Protein AF-A0A533VTX8-F1 (afdb_monomer_lite)

Radius of gyration: 30.4 Å; chains: 1; bounding box: 72×59×89 Å

Secondary structure (DSSP, 8-state):
------------------------------------HHHHHHHHHHHHHHH--SHHHHHHHHHHTTTTTS---HHHHHHHTSEE---SSSTTTTT-PPPTT----------TT-TT-EEE--SSB---SSHHHHHHHHHHGGGTTSTT--S-TTEEEHHHHHHHHHHHHH----HHHHHHHHHHHHHSSSTT-SSSSHHHHHHHHHHHHHHHHH---HHHHHHHHHHT---B-

Foldseek 3Di:
DDDDDDDDDDDDDDDDDDDDDDDDDDDPPPPPPPPDPQVVQLVVLVVLLVQQQAPQLSVQSCVLCVNSRRDHDVVSSVLSSAQADLAQEQVCSRPDAQPQPQERDDHDYDNPDQAPGWYAFANHHYANDCPLQVQLLVLLVVVVVPPLPCSRLRTRGPVSLVVLLVQLVPDDDDPVLVVQLVLLCVPAPCQQASYPGSSSSSLSSVSSCCCPVVVDGSVRSSSNSNSSYRHRD

Structure (mmCIF, N/CA/C/O backbone):
data_AF-A0A533VTX8-F1
#
_entry.id   AF-A0A533VTX8-F1
#
loop_
_atom_site.group_PDB
_atom_site.id
_atom_site.type_symbol
_atom_site.label_atom_id
_atom_site.label_alt_id
_atom_site.label_comp_id
_atom_site.label_asym_id
_atom_site.label_entity_id
_atom_site.label_seq_id
_atom_site.pdbx_PDB_ins_code
_atom_site.Cartn_x
_atom_site.Cartn_y
_atom_site.Cartn_z
_atom_site.occupancy
_atom_site.B_iso_or_equiv
_atom_site.auth_seq_id
_atom_site.auth_comp_id
_atom_site.auth_asym_id
_atom_site.auth_atom_id
_atom_site.pdbx_PDB_model_num
ATOM 1 N N . MET A 1 1 ? 32.727 44.441 -37.436 1.00 37.56 1 MET A N 1
ATOM 2 C CA . MET A 1 1 ? 34.189 44.241 -37.508 1.00 37.56 1 MET A CA 1
ATOM 3 C C . MET A 1 1 ? 34.406 42.917 -38.216 1.00 37.56 1 MET A C 1
ATOM 5 O O . MET A 1 1 ? 34.374 41.878 -37.581 1.00 37.56 1 MET A O 1
ATOM 9 N N . GLU A 1 2 ? 34.212 42.854 -39.527 1.00 28.69 2 GLU A N 1
ATOM 10 C CA . GLU A 1 2 ? 35.099 43.373 -40.584 1.00 28.69 2 GLU A CA 1
ATOM 11 C C . GLU A 1 2 ? 36.510 42.772 -40.546 1.00 28.69 2 GLU A C 1
ATOM 13 O O . GLU A 1 2 ? 37.265 42.928 -39.590 1.00 28.69 2 GLU A O 1
ATOM 18 N N . ILE A 1 3 ? 36.769 42.055 -41.639 1.00 42.22 3 ILE A N 1
ATOM 19 C CA . ILE A 1 3 ? 37.957 41.327 -42.088 1.00 42.22 3 ILE A CA 1
ATOM 20 C C . ILE A 1 3 ? 39.133 42.300 -42.298 1.00 42.22 3 ILE A C 1
ATOM 22 O O . ILE A 1 3 ? 38.905 43.461 -42.636 1.00 42.22 3 ILE A O 1
ATOM 26 N N . PRO A 1 4 ? 40.389 41.823 -42.232 1.00 41.00 4 PRO A N 1
ATOM 27 C CA . PRO A 1 4 ? 41.234 41.952 -43.432 1.00 41.00 4 PRO A CA 1
ATOM 28 C C . PRO A 1 4 ? 41.925 40.615 -43.803 1.00 41.00 4 PRO A C 1
ATOM 30 O O . PRO A 1 4 ? 42.337 39.873 -42.921 1.00 41.00 4 PRO A O 1
ATOM 33 N N . ILE A 1 5 ? 41.888 40.156 -45.068 1.00 40.72 5 ILE A N 1
ATOM 34 C CA . ILE A 1 5 ? 42.763 40.538 -46.212 1.00 40.72 5 ILE A CA 1
ATOM 35 C C . ILE A 1 5 ? 44.178 39.956 -46.039 1.00 40.72 5 ILE A C 1
ATOM 37 O O . ILE A 1 5 ? 44.745 40.092 -44.969 1.00 40.72 5 ILE A O 1
ATOM 41 N N . ARG A 1 6 ? 44.913 39.402 -47.010 1.00 32.78 6 ARG A N 1
ATOM 42 C CA . ARG A 1 6 ? 44.810 38.909 -48.405 1.00 32.78 6 ARG A CA 1
ATOM 43 C C . ARG A 1 6 ? 46.231 38.392 -48.706 1.00 32.78 6 ARG A C 1
ATOM 45 O O . ARG A 1 6 ? 47.156 39.059 -48.280 1.00 32.78 6 ARG A O 1
ATOM 52 N N . TYR A 1 7 ? 46.405 37.349 -49.519 1.00 38.38 7 TYR A N 1
ATOM 53 C CA . TYR A 1 7 ? 47.523 37.171 -50.482 1.00 38.38 7 TYR A CA 1
ATOM 54 C C . TYR A 1 7 ? 47.062 36.061 -51.455 1.00 38.38 7 TYR A C 1
ATOM 56 O O . TYR A 1 7 ? 46.792 34.956 -51.006 1.00 38.38 7 TYR A O 1
ATOM 64 N N . LEU A 1 8 ? 46.609 36.295 -52.693 1.00 35.72 8 LEU A N 1
ATOM 65 C CA . LEU A 1 8 ? 47.235 36.810 -53.926 1.00 35.72 8 LEU A CA 1
ATOM 66 C C . LEU A 1 8 ? 48.367 35.937 -54.529 1.00 35.72 8 LEU A C 1
ATOM 68 O O . LEU A 1 8 ? 49.535 36.145 -54.240 1.00 35.72 8 LEU A O 1
ATOM 72 N N . LEU A 1 9 ? 47.930 35.076 -55.467 1.00 37.56 9 LEU A N 1
ATOM 73 C CA . LEU A 1 9 ? 48.405 34.846 -56.851 1.00 37.56 9 LEU A CA 1
ATOM 74 C C . LEU A 1 9 ? 49.607 33.941 -57.204 1.00 37.56 9 LEU A C 1
ATOM 76 O O . LEU A 1 9 ? 50.646 33.937 -56.561 1.00 37.56 9 LEU A O 1
ATOM 80 N N . ALA A 1 10 ? 49.416 33.351 -58.402 1.00 35.12 10 ALA A N 1
ATOM 81 C CA . ALA A 1 10 ? 50.322 32.662 -59.334 1.00 35.12 10 ALA A CA 1
ATOM 82 C C . ALA A 1 10 ? 50.687 31.212 -58.965 1.00 35.12 10 ALA A C 1
ATOM 84 O O . ALA A 1 10 ? 51.109 30.940 -57.857 1.00 35.12 10 ALA A O 1
ATOM 85 N N . GLY A 1 11 ? 50.578 30.200 -59.826 1.00 29.73 11 GLY A N 1
ATOM 86 C CA . GLY A 1 11 ? 50.324 30.097 -61.263 1.00 29.73 11 GLY A CA 1
ATOM 87 C C . GLY A 1 11 ? 50.975 28.788 -61.750 1.00 29.73 11 GLY A C 1
ATOM 88 O O . GLY A 1 11 ? 51.908 28.309 -61.115 1.00 29.73 11 GLY A O 1
ATOM 89 N N . GLY A 1 12 ? 50.520 28.227 -62.875 1.00 30.28 12 GLY A N 1
ATOM 90 C CA . GLY A 1 12 ? 51.331 27.291 -63.671 1.00 30.28 12 GLY A CA 1
ATOM 91 C C . GLY A 1 12 ? 50.868 25.833 -63.717 1.00 30.28 12 GLY A C 1
ATOM 92 O O . GLY A 1 12 ? 50.995 25.078 -62.761 1.00 30.28 12 GLY A O 1
ATOM 93 N N . LEU A 1 13 ? 50.388 25.450 -64.901 1.00 37.25 13 LEU A N 1
ATOM 94 C CA . LEU A 1 13 ? 50.186 24.085 -65.387 1.00 37.25 13 LEU A CA 1
ATOM 95 C C . LEU A 1 13 ? 51.474 23.251 -65.327 1.00 37.25 13 LEU A C 1
ATOM 97 O O . LEU A 1 13 ? 52.527 23.766 -65.690 1.00 37.25 13 LEU A O 1
ATOM 101 N N . SER A 1 14 ? 51.362 21.954 -65.021 1.00 34.28 14 SER A N 1
ATOM 102 C CA . SER A 1 14 ? 52.129 20.858 -65.647 1.00 34.28 14 SER A CA 1
ATOM 103 C C . SER A 1 14 ? 51.572 19.508 -65.195 1.00 34.28 14 SER A C 1
ATOM 105 O O . SER A 1 14 ? 51.653 19.146 -64.025 1.00 34.28 14 SER A O 1
ATOM 107 N N . ALA A 1 15 ? 51.003 18.764 -66.137 1.00 39.25 15 ALA A N 1
ATOM 108 C CA . ALA A 1 15 ? 50.648 17.367 -65.969 1.00 39.25 15 ALA A CA 1
ATOM 109 C C . ALA A 1 15 ? 51.914 16.497 -65.947 1.00 39.25 15 ALA A C 1
ATOM 111 O O . ALA A 1 15 ? 52.733 16.601 -66.856 1.00 39.25 15 ALA A O 1
ATOM 112 N N . VAL A 1 16 ? 52.026 15.590 -64.976 1.00 40.62 16 VAL A N 1
ATOM 113 C CA . VAL A 1 16 ? 52.815 14.360 -65.116 1.00 40.62 16 VAL A CA 1
ATOM 114 C C . VAL A 1 16 ? 52.020 13.232 -64.472 1.00 40.62 16 VAL A C 1
ATOM 116 O O . VAL A 1 16 ? 51.830 13.184 -63.259 1.00 40.62 16 VAL A O 1
ATOM 119 N N . ALA A 1 17 ? 51.515 12.344 -65.322 1.00 36.53 17 ALA A N 1
ATOM 120 C CA . ALA A 1 17 ? 50.951 11.068 -64.932 1.00 36.53 17 ALA A CA 1
ATOM 121 C C . ALA A 1 17 ? 52.083 10.138 -64.476 1.00 36.53 17 ALA A C 1
ATOM 123 O O . ALA A 1 17 ? 53.039 9.928 -65.220 1.00 36.53 17 ALA A O 1
ATOM 124 N N . ILE A 1 18 ? 51.953 9.546 -63.290 1.00 42.81 18 ILE A N 1
ATOM 125 C CA . ILE A 1 18 ? 52.706 8.346 -62.921 1.00 42.81 18 ILE A CA 1
ATOM 126 C C . ILE A 1 18 ? 51.686 7.279 -62.548 1.00 42.81 18 ILE A C 1
ATOM 128 O O . ILE A 1 18 ? 51.055 7.308 -61.495 1.00 42.81 18 ILE A O 1
ATOM 132 N N . ILE A 1 19 ? 51.504 6.368 -63.497 1.00 43.34 19 ILE A N 1
ATOM 133 C CA . ILE A 1 19 ? 50.802 5.104 -63.341 1.00 43.34 19 ILE A CA 1
ATOM 134 C C . ILE A 1 19 ? 51.743 4.182 -62.566 1.00 43.34 19 ILE A C 1
ATOM 136 O O . ILE A 1 19 ? 52.795 3.817 -63.082 1.00 43.34 19 ILE A O 1
ATOM 140 N N . SER A 1 20 ? 51.342 3.774 -61.364 1.00 42.22 20 SER A N 1
ATOM 141 C CA . SER A 1 20 ? 51.941 2.628 -60.676 1.00 42.22 20 SER A CA 1
ATOM 142 C C . SER A 1 20 ? 50.840 1.635 -60.341 1.00 42.22 20 SER A C 1
ATOM 144 O O . SER A 1 20 ? 50.128 1.749 -59.347 1.00 42.22 20 SER A O 1
ATOM 146 N N . LEU A 1 21 ? 50.696 0.686 -61.259 1.00 39.75 21 LEU A N 1
ATOM 147 C CA . LEU A 1 21 ? 49.873 -0.506 -61.177 1.00 39.75 21 LEU A CA 1
ATOM 148 C C . LEU A 1 21 ? 50.586 -1.504 -60.247 1.00 39.75 21 LEU A C 1
ATOM 150 O O . LEU A 1 21 ? 51.665 -1.982 -60.589 1.00 39.75 21 LEU A O 1
ATOM 154 N N . VAL A 1 22 ? 50.006 -1.832 -59.091 1.00 43.25 22 VAL A N 1
ATOM 155 C CA . VAL A 1 22 ? 50.402 -3.021 -58.316 1.00 43.25 22 VAL A CA 1
ATOM 156 C C . VAL A 1 22 ? 49.154 -3.854 -58.066 1.00 43.25 22 VAL A C 1
ATOM 158 O O . VAL A 1 22 ? 48.169 -3.387 -57.499 1.00 43.25 22 VAL A O 1
ATOM 161 N N . PHE A 1 23 ? 49.206 -5.079 -58.574 1.00 37.06 23 PHE A N 1
ATOM 162 C CA . PHE A 1 23 ? 48.137 -6.066 -58.620 1.00 37.06 23 PHE A CA 1
ATOM 163 C C . PHE A 1 23 ? 48.440 -7.211 -57.638 1.00 37.06 23 PHE A C 1
ATOM 165 O O . PHE A 1 23 ? 49.585 -7.650 -57.558 1.00 37.06 23 PHE A O 1
ATOM 172 N N . PHE A 1 24 ? 47.367 -7.728 -57.020 1.00 38.91 24 PHE A N 1
ATOM 173 C CA . PHE A 1 24 ? 47.237 -8.954 -56.203 1.00 38.91 24 PHE A CA 1
ATOM 174 C C . PHE A 1 24 ? 47.892 -8.903 -54.805 1.00 38.91 24 PHE A C 1
ATOM 176 O O . PHE A 1 24 ? 48.998 -8.417 -54.639 1.00 38.91 24 PHE A O 1
ATOM 183 N N . ILE A 1 25 ? 47.264 -9.367 -53.718 1.00 44.62 25 ILE A N 1
ATOM 184 C CA . ILE A 1 25 ? 46.564 -10.647 -53.524 1.00 44.62 25 ILE A CA 1
ATOM 185 C C . ILE A 1 25 ? 45.400 -10.463 -52.531 1.00 44.62 25 ILE A C 1
ATOM 187 O O . ILE A 1 25 ? 45.542 -9.809 -51.500 1.00 44.62 25 ILE A O 1
ATOM 191 N N . GLY A 1 26 ? 44.252 -11.067 -52.845 1.00 46.81 26 GLY A N 1
ATOM 192 C CA . GLY A 1 26 ? 43.093 -11.121 -51.962 1.00 46.81 26 GLY A CA 1
ATOM 193 C C . GLY A 1 26 ? 43.316 -12.041 -50.763 1.00 46.81 26 GLY A C 1
ATOM 194 O O . GLY A 1 26 ? 43.611 -13.222 -50.926 1.00 46.81 26 GLY A O 1
ATOM 195 N N . TYR A 1 27 ? 43.084 -11.502 -49.570 1.00 39.62 27 TYR A N 1
ATOM 196 C CA . TYR A 1 27 ? 42.686 -12.276 -48.402 1.00 39.62 27 TYR A CA 1
ATOM 197 C C . TYR A 1 27 ? 41.224 -11.945 -48.110 1.00 39.62 27 TYR A C 1
ATOM 199 O O . TYR A 1 27 ? 40.902 -10.897 -47.555 1.00 39.62 27 TYR A O 1
ATOM 207 N N . HIS A 1 28 ? 40.327 -12.846 -48.515 1.00 43.22 28 HIS A N 1
ATOM 208 C CA . HIS A 1 28 ? 38.989 -12.914 -47.943 1.00 43.22 28 HIS A CA 1
ATOM 209 C C . HIS A 1 28 ? 39.122 -13.443 -46.515 1.00 43.22 28 HIS A C 1
ATOM 211 O O . HIS A 1 28 ? 38.995 -14.639 -46.265 1.00 43.22 28 HIS A O 1
ATOM 217 N N . THR A 1 29 ? 39.395 -12.549 -45.571 1.00 38.28 29 THR A N 1
ATOM 218 C CA . THR A 1 29 ? 39.078 -12.816 -44.172 1.00 38.28 29 THR A CA 1
ATOM 219 C C . THR A 1 29 ? 37.624 -12.418 -44.004 1.00 38.28 29 THR A C 1
ATOM 221 O O . THR A 1 29 ? 37.297 -11.232 -43.984 1.00 38.28 29 THR A O 1
ATOM 224 N N . SER A 1 30 ? 36.736 -13.409 -43.962 1.00 40.66 30 SER A N 1
ATOM 225 C CA . SER A 1 30 ? 35.359 -13.208 -43.530 1.00 40.66 30 SER A CA 1
ATOM 226 C C . SER A 1 30 ? 35.392 -12.629 -42.121 1.00 40.66 30 SER A C 1
ATOM 228 O O . SER A 1 30 ? 35.586 -13.353 -41.147 1.00 40.66 30 SER A O 1
ATOM 230 N N . ALA A 1 31 ? 35.241 -11.310 -42.018 1.00 38.12 31 ALA A N 1
ATOM 231 C CA . ALA A 1 31 ? 34.850 -10.675 -40.780 1.00 38.12 31 ALA A CA 1
ATOM 232 C C . ALA A 1 31 ? 33.454 -11.212 -40.461 1.00 38.12 31 ALA A C 1
ATOM 234 O O . ALA A 1 31 ? 32.466 -10.861 -41.107 1.00 38.12 31 ALA A O 1
ATOM 235 N N . VAL A 1 32 ? 33.401 -12.143 -39.511 1.00 38.62 32 VAL A N 1
ATOM 236 C CA . VAL A 1 32 ? 32.178 -12.465 -38.791 1.00 38.62 32 VAL A CA 1
ATOM 237 C C . VAL A 1 32 ? 31.684 -11.139 -38.229 1.00 38.62 32 VAL A C 1
ATOM 239 O O . VAL A 1 32 ? 32.335 -10.532 -37.384 1.00 38.62 32 VAL A O 1
ATOM 242 N N . SER A 1 33 ? 30.583 -10.651 -38.793 1.00 39.25 33 SER A N 1
ATOM 243 C CA . SER A 1 33 ? 29.832 -9.518 -38.276 1.00 39.25 33 SER A CA 1
ATOM 244 C C . SER A 1 33 ? 29.366 -9.883 -36.871 1.00 39.25 33 SER A C 1
ATOM 246 O O . SER A 1 33 ? 28.346 -10.551 -36.707 1.00 39.25 33 SER A O 1
ATOM 248 N N . GLU A 1 34 ? 30.130 -9.482 -35.858 1.00 40.94 34 GLU A N 1
ATOM 249 C CA . GLU A 1 34 ? 29.637 -9.399 -34.490 1.00 40.94 34 GLU A CA 1
ATOM 250 C C . GLU A 1 34 ? 28.454 -8.430 -34.497 1.00 40.94 34 GLU A C 1
ATOM 252 O O . GLU A 1 34 ? 28.596 -7.230 -34.735 1.00 40.94 34 GLU A O 1
ATOM 257 N N . ASN A 1 35 ? 27.254 -8.980 -34.315 1.00 44.66 35 ASN A N 1
ATOM 258 C CA . ASN A 1 35 ? 26.045 -8.193 -34.149 1.00 44.66 35 ASN A CA 1
ATOM 259 C C . ASN A 1 35 ? 26.244 -7.206 -32.996 1.00 44.66 35 ASN A C 1
ATOM 261 O O . ASN A 1 35 ? 26.522 -7.603 -31.866 1.00 44.66 35 ASN A O 1
ATOM 265 N N . SER A 1 36 ? 26.073 -5.922 -33.302 1.00 39.88 36 SER A N 1
ATOM 266 C CA . SER A 1 36 ? 26.085 -4.840 -32.325 1.00 39.88 36 SER A CA 1
ATOM 267 C C . SER A 1 36 ? 24.946 -5.058 -31.307 1.00 39.88 36 SER A C 1
ATOM 269 O O . SER A 1 36 ? 23.780 -5.059 -31.708 1.00 39.88 36 SER A O 1
ATOM 271 N N . PRO A 1 37 ? 25.229 -5.253 -30.003 1.00 52.28 37 PRO A N 1
ATOM 272 C CA . PRO A 1 37 ? 24.204 -5.544 -28.989 1.00 52.28 37 PRO A CA 1
ATOM 273 C C . PRO A 1 37 ? 23.216 -4.390 -28.741 1.00 52.28 37 PRO A C 1
ATOM 275 O O . PRO A 1 37 ? 22.160 -4.587 -28.140 1.00 52.28 37 PRO A O 1
ATOM 278 N N . THR A 1 38 ? 23.557 -3.182 -29.190 1.00 53.00 38 THR A N 1
ATOM 279 C CA . THR A 1 38 ? 22.897 -1.931 -28.802 1.00 53.00 38 THR A CA 1
ATOM 280 C C . THR A 1 38 ? 21.533 -1.740 -29.470 1.00 53.00 38 THR A C 1
ATOM 282 O O . THR A 1 38 ? 20.572 -1.397 -28.793 1.00 53.00 38 THR A O 1
ATOM 285 N N . GLN A 1 39 ? 21.388 -2.057 -30.765 1.00 58.69 39 GLN A N 1
ATOM 286 C CA . GLN A 1 39 ? 20.102 -1.880 -31.468 1.00 58.69 39 GLN A CA 1
ATOM 287 C C . GLN A 1 39 ? 18.990 -2.788 -30.924 1.00 58.69 39 GLN A C 1
ATOM 289 O O . GLN A 1 39 ? 17.836 -2.373 -30.818 1.00 58.69 39 GLN A O 1
ATOM 294 N N . THR A 1 40 ? 19.330 -4.024 -30.560 1.00 64.69 40 THR A N 1
ATOM 295 C CA . THR A 1 40 ? 18.355 -4.996 -30.054 1.00 64.69 40 THR A CA 1
ATOM 296 C C . THR A 1 40 ? 17.899 -4.642 -28.638 1.00 64.69 40 THR A C 1
ATOM 298 O O . THR A 1 40 ? 16.710 -4.749 -28.337 1.00 64.69 40 THR A O 1
ATOM 301 N N . SER A 1 41 ? 18.813 -4.173 -27.781 1.00 69.38 41 SER A N 1
ATOM 302 C CA . SER A 1 41 ? 18.493 -3.756 -26.409 1.00 69.38 41 SER A CA 1
ATOM 303 C C . SER A 1 41 ? 17.537 -2.560 -26.386 1.00 69.38 41 SER A C 1
ATOM 305 O O . SER A 1 41 ? 16.502 -2.621 -25.722 1.00 69.38 41 SER A O 1
ATOM 307 N N . ASP A 1 42 ? 17.824 -1.523 -27.177 1.00 80.62 42 ASP A N 1
ATOM 308 C CA . ASP A 1 42 ? 16.998 -0.311 -27.244 1.00 80.62 42 ASP A CA 1
ATOM 309 C C . ASP A 1 42 ? 15.584 -0.625 -27.764 1.00 80.62 42 ASP A C 1
ATOM 311 O O . ASP A 1 42 ? 14.588 -0.127 -27.235 1.00 80.62 42 ASP A O 1
ATOM 315 N N . SER A 1 43 ? 15.475 -1.524 -28.753 1.00 88.38 43 SER A N 1
ATOM 316 C CA . SER A 1 43 ? 14.178 -1.960 -29.289 1.00 88.38 43 SER A CA 1
ATOM 317 C C . SER A 1 43 ? 13.321 -2.700 -28.253 1.00 88.38 43 SER A C 1
ATOM 319 O O . SER A 1 43 ? 12.118 -2.454 -28.163 1.00 88.38 43 SER A O 1
ATOM 321 N N . LYS A 1 44 ? 13.943 -3.541 -27.414 1.00 94.75 44 LYS A N 1
ATOM 322 C CA . LYS A 1 44 ? 13.254 -4.312 -26.373 1.00 94.75 44 LYS A CA 1
ATOM 323 C C . LYS A 1 44 ? 12.790 -3.427 -25.216 1.00 94.75 44 LYS A C 1
ATOM 325 O O . LYS A 1 44 ? 11.689 -3.612 -24.705 1.00 94.75 44 LYS A O 1
ATOM 330 N N . LEU A 1 45 ? 13.601 -2.453 -24.803 1.00 95.88 45 LEU A N 1
ATOM 331 C CA . LEU A 1 45 ? 13.219 -1.500 -23.754 1.00 95.88 45 LEU A CA 1
ATOM 332 C C . LEU A 1 45 ? 12.070 -0.598 -24.206 1.00 95.88 45 LEU A C 1
ATOM 334 O O . LEU A 1 45 ? 11.157 -0.333 -23.425 1.00 95.88 45 LEU A O 1
ATOM 338 N N . LEU A 1 46 ? 12.075 -0.182 -25.474 1.00 96.25 46 LEU A N 1
ATOM 339 C CA . LEU A 1 46 ? 10.971 0.573 -26.058 1.00 96.25 46 LEU A CA 1
ATOM 340 C C . LEU A 1 46 ? 9.678 -0.256 -26.136 1.00 96.25 46 LEU A C 1
ATOM 342 O O . LEU A 1 46 ? 8.599 0.272 -25.867 1.00 96.25 46 LEU A O 1
ATOM 346 N N . GLU A 1 47 ? 9.765 -1.545 -26.471 1.00 96.69 47 GLU A N 1
ATOM 347 C CA . GLU A 1 47 ? 8.616 -2.459 -26.458 1.00 96.69 47 GLU A CA 1
ATOM 348 C C . GLU A 1 47 ? 8.006 -2.582 -25.054 1.00 96.69 47 GLU A C 1
ATOM 350 O O . GLU A 1 47 ? 6.801 -2.378 -24.890 1.00 96.69 47 GLU A O 1
ATOM 355 N N . ILE A 1 48 ? 8.840 -2.816 -24.033 1.00 96.50 48 ILE A N 1
ATOM 356 C CA . ILE A 1 48 ? 8.400 -2.873 -22.632 1.00 96.50 48 ILE A CA 1
ATOM 357 C C . ILE A 1 48 ? 7.741 -1.549 -22.233 1.00 96.50 48 ILE A C 1
ATOM 359 O O . ILE A 1 48 ? 6.595 -1.558 -21.784 1.00 96.50 48 ILE A O 1
ATOM 363 N N . TYR A 1 49 ? 8.402 -0.413 -22.477 1.00 94.50 49 TYR A N 1
ATOM 364 C CA . TYR A 1 49 ? 7.861 0.919 -22.186 1.00 94.50 49 TYR A CA 1
ATOM 365 C C . TYR A 1 49 ? 6.475 1.135 -22.809 1.00 94.50 49 TYR A C 1
ATOM 367 O O . TYR A 1 49 ? 5.565 1.661 -22.167 1.00 94.50 49 TYR A O 1
ATOM 375 N N . ASN A 1 50 ? 6.286 0.709 -24.059 1.00 93.06 50 ASN A N 1
ATOM 376 C CA . ASN A 1 50 ? 5.011 0.852 -24.754 1.00 93.06 50 ASN A CA 1
ATOM 377 C C . ASN A 1 50 ? 3.919 -0.076 -24.204 1.00 93.06 50 ASN A C 1
ATOM 379 O O . ASN A 1 50 ? 2.745 0.291 -24.279 1.00 93.06 50 ASN A O 1
ATOM 383 N N . SER A 1 51 ? 4.293 -1.228 -23.639 1.00 91.94 51 SER A N 1
ATOM 384 C CA . SER A 1 51 ? 3.361 -2.193 -23.042 1.00 91.94 51 SER A CA 1
ATOM 385 C C . SER A 1 51 ? 2.826 -1.780 -21.665 1.00 91.94 51 SER A C 1
ATOM 387 O O . SER A 1 51 ? 1.742 -2.220 -21.280 1.00 91.94 51 SER A O 1
ATOM 389 N N . ILE A 1 52 ? 3.548 -0.918 -20.937 1.00 87.06 52 ILE A N 1
ATOM 390 C CA . ILE A 1 52 ? 3.142 -0.477 -19.600 1.00 87.06 52 ILE A CA 1
ATOM 391 C C . ILE A 1 52 ? 1.836 0.334 -19.695 1.00 87.06 52 ILE A C 1
ATOM 393 O O . ILE A 1 52 ? 1.778 1.324 -20.433 1.00 87.06 52 ILE A O 1
ATOM 397 N N . PRO A 1 53 ? 0.773 -0.049 -18.962 1.00 79.88 53 PRO A N 1
ATOM 398 C CA . PRO A 1 53 ? -0.567 0.480 -19.200 1.00 79.88 53 PRO A CA 1
ATOM 399 C C . PRO A 1 53 ? -0.787 1.890 -18.647 1.00 79.88 53 PRO A C 1
ATOM 401 O O . PRO A 1 53 ? -1.659 2.603 -19.141 1.00 79.88 53 PRO A O 1
ATOM 404 N N . THR A 1 54 ? -0.032 2.302 -17.624 1.00 78.19 54 THR A N 1
ATOM 405 C CA . THR A 1 54 ? -0.221 3.597 -16.955 1.00 78.19 54 THR A CA 1
ATOM 406 C C . THR A 1 54 ? 0.906 4.567 -17.291 1.00 78.19 54 THR A C 1
ATOM 408 O O . THR A 1 54 ? 2.066 4.176 -17.414 1.00 78.19 54 THR A O 1
ATOM 411 N N . GLN A 1 55 ? 0.592 5.862 -17.402 1.00 79.12 55 GLN A N 1
ATOM 412 C CA . GLN A 1 55 ? 1.631 6.879 -17.599 1.00 79.12 55 GLN A CA 1
ATOM 413 C C . GLN A 1 55 ? 2.594 6.938 -16.404 1.00 79.12 55 GLN A C 1
ATOM 415 O O . GLN A 1 55 ? 3.787 7.164 -16.591 1.00 79.12 55 GLN A O 1
ATOM 420 N N . THR A 1 56 ? 2.094 6.691 -15.192 1.00 78.31 56 THR A N 1
ATOM 421 C CA . THR A 1 56 ? 2.913 6.596 -13.980 1.00 78.31 56 THR A CA 1
ATOM 422 C C . THR A 1 56 ? 3.941 5.476 -14.094 1.00 78.31 56 THR A C 1
ATOM 424 O O . THR A 1 56 ? 5.132 5.746 -13.976 1.00 78.31 56 THR A O 1
ATOM 427 N N . GLY A 1 57 ? 3.507 4.253 -14.417 1.00 84.06 57 GLY A N 1
ATOM 428 C CA . GLY A 1 57 ? 4.408 3.123 -14.638 1.00 84.06 57 GLY A CA 1
ATOM 429 C C . GLY A 1 57 ? 5.415 3.400 -15.752 1.00 84.06 57 GLY A C 1
ATOM 430 O O . GLY A 1 57 ? 6.600 3.136 -15.591 1.00 84.06 57 GLY A O 1
ATOM 431 N N . LYS A 1 58 ? 4.987 4.036 -16.854 1.00 87.38 58 LYS A N 1
ATOM 432 C CA . LYS A 1 58 ? 5.900 4.461 -17.930 1.00 87.38 58 LYS A CA 1
ATOM 433 C C . LYS A 1 58 ? 6.977 5.420 -17.432 1.00 87.38 58 LYS A C 1
ATOM 435 O O . LYS A 1 58 ? 8.135 5.288 -17.818 1.00 87.38 58 LYS A O 1
ATOM 440 N N . ASN A 1 59 ? 6.608 6.393 -16.602 1.00 86.19 59 ASN A N 1
ATOM 441 C CA . ASN A 1 59 ? 7.549 7.357 -16.037 1.00 86.19 59 ASN A CA 1
ATOM 442 C C . ASN A 1 59 ? 8.536 6.681 -15.072 1.00 86.19 59 ASN A C 1
ATOM 444 O O . ASN A 1 59 ? 9.726 6.996 -15.107 1.00 86.19 59 ASN A O 1
ATOM 448 N N . ILE A 1 60 ? 8.056 5.742 -14.252 1.00 87.44 60 ILE A N 1
ATOM 449 C CA . ILE A 1 60 ? 8.878 4.954 -13.326 1.00 87.44 60 ILE A CA 1
ATOM 450 C C . ILE A 1 60 ? 9.866 4.085 -14.109 1.00 87.44 60 ILE A C 1
ATOM 452 O O . ILE A 1 60 ? 11.076 4.228 -13.920 1.00 87.44 60 ILE A O 1
ATOM 456 N N . PHE A 1 61 ? 9.386 3.306 -15.079 1.00 92.19 61 PHE A N 1
ATOM 457 C CA . PHE A 1 61 ? 10.228 2.469 -15.931 1.00 92.19 61 PHE A CA 1
ATOM 458 C C . PHE A 1 61 ? 11.265 3.293 -16.696 1.00 92.19 61 PHE A C 1
ATOM 460 O O . PHE A 1 61 ? 12.431 2.910 -16.802 1.00 92.19 61 PHE A O 1
ATOM 467 N N . LEU A 1 62 ? 10.889 4.472 -17.205 1.00 92.50 62 LEU A N 1
ATOM 468 C CA . LEU A 1 62 ? 11.826 5.381 -17.868 1.00 92.50 62 LEU A CA 1
ATOM 469 C C . LEU A 1 62 ? 12.936 5.853 -16.913 1.00 92.50 62 LEU A C 1
ATOM 471 O O . LEU A 1 62 ? 14.086 6.007 -17.327 1.00 92.50 62 LEU A O 1
ATOM 475 N N . ALA A 1 63 ? 12.610 6.069 -15.637 1.00 91.81 63 ALA A N 1
ATOM 476 C CA . ALA A 1 63 ? 13.572 6.450 -14.610 1.00 91.81 63 ALA A CA 1
ATOM 477 C C . ALA A 1 63 ? 14.441 5.275 -14.126 1.00 91.81 63 ALA A C 1
ATOM 479 O O . ALA A 1 63 ? 15.592 5.496 -13.744 1.00 91.81 63 ALA A O 1
ATOM 480 N N . GLN A 1 64 ? 13.920 4.047 -14.101 1.00 93.31 64 GLN A N 1
ATOM 481 C CA . GLN A 1 64 ? 14.679 2.833 -13.769 1.00 93.31 64 GLN A CA 1
ATOM 482 C C . GLN A 1 64 ? 15.628 2.432 -14.908 1.00 93.31 64 GLN A C 1
ATOM 484 O O . GLN A 1 64 ? 16.786 2.109 -14.662 1.00 93.31 64 GLN A O 1
ATOM 489 N N . SER A 1 65 ? 15.167 2.533 -16.157 1.00 94.81 65 SER A N 1
ATOM 490 C CA . SER A 1 65 ? 15.931 2.200 -17.371 1.00 94.81 65 SER A CA 1
ATOM 491 C C . SER A 1 65 ? 16.940 3.269 -17.796 1.00 94.81 65 SER A C 1
ATOM 493 O O . SER A 1 65 ? 17.570 3.124 -18.841 1.00 94.81 65 SER A O 1
ATOM 495 N N . ASP A 1 66 ? 17.076 4.364 -17.039 1.00 93.88 66 ASP A N 1
ATOM 496 C CA . ASP A 1 66 ? 17.901 5.521 -17.406 1.00 93.88 66 ASP A CA 1
ATOM 497 C C . ASP A 1 66 ? 17.601 5.999 -18.837 1.00 93.88 66 ASP A C 1
ATOM 499 O O . ASP A 1 66 ? 18.444 5.962 -19.733 1.00 93.88 66 ASP A O 1
ATOM 503 N N . LYS A 1 67 ? 16.341 6.384 -19.074 1.00 94.69 67 LYS A N 1
ATOM 504 C CA . LYS A 1 67 ? 15.828 6.808 -20.386 1.00 94.69 67 LYS A CA 1
ATOM 505 C C . LYS A 1 67 ? 15.996 5.742 -21.475 1.00 94.69 67 LYS A C 1
ATOM 507 O O . LYS A 1 67 ? 16.404 6.063 -22.588 1.00 94.69 67 LYS A O 1
ATOM 512 N N . LEU A 1 68 ? 15.634 4.495 -21.161 1.00 95.50 68 LEU A N 1
ATOM 513 C CA . LEU A 1 68 ? 15.713 3.343 -22.070 1.00 95.50 68 LEU A CA 1
ATOM 514 C C . LEU A 1 68 ? 17.144 2.965 -22.491 1.00 95.50 68 LEU A C 1
ATOM 516 O O . LEU A 1 68 ? 17.318 2.339 -23.529 1.00 95.50 68 LEU A O 1
ATOM 520 N N . THR A 1 69 ? 18.165 3.325 -21.707 1.00 94.31 69 THR A N 1
ATOM 521 C CA . THR A 1 69 ? 19.570 2.989 -22.014 1.00 94.31 69 THR A CA 1
ATOM 522 C C . THR A 1 69 ? 20.094 1.787 -21.230 1.00 94.31 69 THR A C 1
ATOM 524 O O . THR A 1 69 ? 21.144 1.238 -21.564 1.00 94.31 69 THR A O 1
ATOM 527 N N . LYS A 1 70 ? 19.381 1.364 -20.180 1.00 94.31 70 LYS A N 1
ATOM 528 C CA . LYS A 1 70 ? 19.774 0.269 -19.290 1.00 94.31 70 LYS A CA 1
ATOM 529 C C . LYS A 1 70 ? 18.639 -0.737 -19.107 1.00 94.31 70 LYS A C 1
ATOM 531 O O . LYS A 1 70 ? 17.474 -0.337 -19.035 1.00 94.31 70 LYS A O 1
ATOM 536 N N . PRO A 1 71 ? 18.962 -2.040 -19.001 1.00 94.56 71 PRO A N 1
ATOM 537 C CA . PRO A 1 71 ? 17.981 -3.042 -18.622 1.00 94.56 71 PRO A CA 1
ATOM 538 C C . PRO A 1 71 ? 17.442 -2.769 -17.217 1.00 94.56 71 PRO A C 1
ATOM 540 O O . PRO A 1 71 ? 18.167 -2.300 -16.340 1.00 94.56 71 PRO A O 1
ATOM 543 N N . VAL A 1 72 ? 16.169 -3.099 -17.023 1.00 94.38 72 VAL A N 1
ATOM 544 C CA . VAL A 1 72 ? 15.464 -3.023 -15.741 1.00 94.38 72 VAL A CA 1
ATOM 545 C C . VAL A 1 72 ? 15.212 -4.443 -15.252 1.00 94.38 72 VAL A C 1
ATOM 547 O O . VAL A 1 72 ? 14.969 -5.341 -16.064 1.00 94.38 72 VAL A O 1
ATOM 550 N N . ASP A 1 73 ? 15.290 -4.645 -13.938 1.00 95.38 73 ASP A N 1
ATOM 551 C CA . ASP A 1 73 ? 14.933 -5.917 -13.314 1.00 95.38 73 ASP A CA 1
ATOM 552 C C . ASP A 1 73 ? 13.497 -6.318 -13.720 1.00 95.38 73 ASP A C 1
ATOM 554 O O . ASP A 1 73 ? 12.581 -5.507 -13.564 1.00 95.38 73 ASP A O 1
ATOM 558 N N . PRO A 1 74 ? 13.265 -7.535 -14.249 1.00 95.50 74 PRO A N 1
ATOM 559 C CA . PRO A 1 74 ? 11.934 -7.977 -14.660 1.00 95.50 74 PRO A CA 1
ATOM 560 C C . PRO A 1 74 ? 10.858 -7.878 -13.570 1.00 95.50 74 PRO A C 1
ATOM 562 O O . PRO A 1 74 ? 9.688 -7.700 -13.899 1.00 95.50 74 PRO A O 1
ATOM 565 N N . GLU A 1 75 ? 11.224 -7.989 -12.293 1.00 95.00 75 GLU A N 1
ATOM 566 C CA . GLU A 1 75 ? 10.284 -7.845 -11.184 1.00 95.00 75 GLU A CA 1
ATOM 567 C C . GLU A 1 75 ? 9.839 -6.389 -11.012 1.00 95.00 75 GLU A C 1
ATOM 569 O O . GLU A 1 75 ? 8.650 -6.132 -10.846 1.00 95.00 75 GLU A O 1
ATOM 574 N N . LEU A 1 76 ? 10.751 -5.424 -11.174 1.00 94.19 76 LEU A N 1
ATOM 575 C CA . LEU A 1 76 ? 10.381 -4.006 -11.227 1.00 94.19 76 LEU A CA 1
ATOM 576 C C . LEU A 1 76 ? 9.491 -3.710 -12.440 1.00 94.19 76 LEU A C 1
ATOM 578 O O . LEU A 1 76 ? 8.510 -2.985 -12.311 1.00 94.19 76 LEU A O 1
ATOM 582 N N . VAL A 1 77 ? 9.755 -4.339 -13.591 1.00 94.62 77 VAL A N 1
ATOM 583 C CA . VAL A 1 77 ? 8.878 -4.226 -14.770 1.00 94.62 77 VAL A CA 1
ATOM 584 C C . VAL A 1 77 ? 7.468 -4.757 -14.487 1.00 94.62 77 VAL A C 1
ATOM 586 O O . VAL A 1 77 ? 6.490 -4.141 -14.917 1.00 94.62 77 VAL A O 1
ATOM 589 N N . ASP A 1 78 ? 7.331 -5.875 -13.765 1.00 94.19 78 ASP A N 1
ATOM 590 C CA . ASP A 1 78 ? 6.019 -6.388 -13.343 1.00 94.19 78 ASP A CA 1
ATOM 591 C C . ASP A 1 78 ? 5.306 -5.395 -12.416 1.00 94.19 78 ASP A C 1
ATOM 593 O O . ASP A 1 78 ? 4.120 -5.134 -12.624 1.00 94.19 78 ASP A O 1
ATOM 597 N N . LEU A 1 79 ? 6.006 -4.790 -11.451 1.00 92.06 79 LEU A N 1
ATOM 598 C CA . LEU A 1 79 ? 5.430 -3.775 -10.559 1.00 92.06 79 LEU A CA 1
ATOM 599 C C . LEU A 1 79 ? 4.987 -2.517 -11.325 1.00 92.06 79 LEU A C 1
ATOM 601 O O . LEU A 1 79 ? 3.860 -2.050 -11.152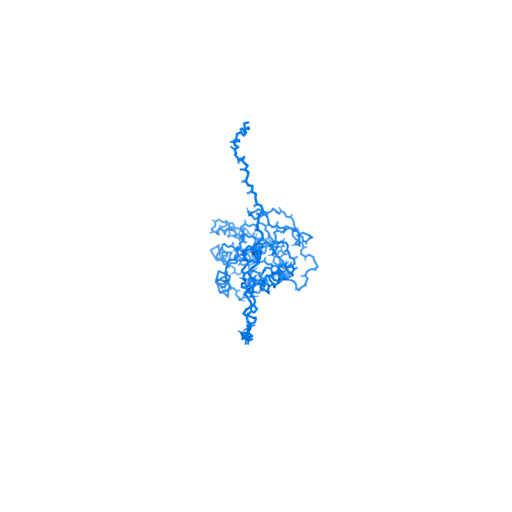 1.00 92.06 79 LEU A O 1
ATOM 605 N N . ASP A 1 80 ? 5.824 -2.020 -12.236 1.00 89.12 80 ASP A N 1
ATOM 606 C CA . ASP A 1 80 ? 5.539 -0.861 -13.091 1.00 89.12 80 ASP A CA 1
ATOM 607 C C . ASP A 1 80 ? 4.353 -1.103 -14.036 1.00 89.12 80 ASP A C 1
ATOM 609 O O . ASP A 1 80 ? 3.672 -0.165 -14.460 1.00 89.12 80 ASP A O 1
ATOM 613 N N . SER A 1 81 ? 4.079 -2.370 -14.352 1.00 88.62 81 SER A N 1
ATOM 614 C CA . SER A 1 81 ? 2.974 -2.787 -15.218 1.00 88.62 81 SER A CA 1
ATOM 615 C C . SER A 1 81 ? 1.617 -2.845 -14.506 1.00 88.62 81 SER A C 1
ATOM 617 O O . SER A 1 81 ? 0.593 -3.064 -15.160 1.00 88.62 81 SER A O 1
ATOM 619 N N . GLN A 1 82 ? 1.574 -2.652 -13.184 1.00 87.62 82 GLN A N 1
ATOM 620 C CA . GLN A 1 82 ? 0.323 -2.618 -12.425 1.00 87.62 82 GLN A CA 1
ATOM 621 C C . GLN A 1 82 ? -0.400 -1.266 -12.565 1.00 87.62 82 GLN A C 1
ATOM 623 O O . GLN A 1 82 ? 0.095 -0.301 -13.158 1.00 87.62 82 GLN A O 1
ATOM 628 N N . ILE A 1 83 ? -1.617 -1.177 -12.016 1.00 82.25 83 ILE A N 1
ATOM 629 C CA . ILE A 1 83 ? -2.359 0.088 -11.968 1.00 82.25 83 ILE A CA 1
ATOM 630 C C . ILE A 1 83 ? -1.766 0.952 -10.850 1.00 82.25 83 ILE A C 1
ATOM 632 O O . ILE A 1 83 ? -2.208 0.886 -9.705 1.00 82.25 83 ILE A O 1
ATOM 636 N N . ILE A 1 84 ? -0.754 1.756 -11.177 1.00 75.75 84 ILE A N 1
ATOM 637 C CA . ILE A 1 84 ? -0.159 2.712 -10.237 1.00 75.75 84 ILE A CA 1
ATOM 638 C C . ILE A 1 84 ? -0.970 4.001 -10.280 1.00 75.75 84 ILE A C 1
ATOM 640 O O . ILE A 1 84 ? -0.942 4.743 -11.267 1.00 75.75 84 ILE A O 1
ATOM 644 N N . SER A 1 85 ? -1.705 4.257 -9.200 1.00 71.81 85 SER A N 1
ATOM 645 C CA . SER A 1 85 ? -2.622 5.383 -9.125 1.00 71.81 85 SER A CA 1
ATOM 646 C C . SER A 1 85 ? -2.551 6.116 -7.799 1.00 71.81 85 SER A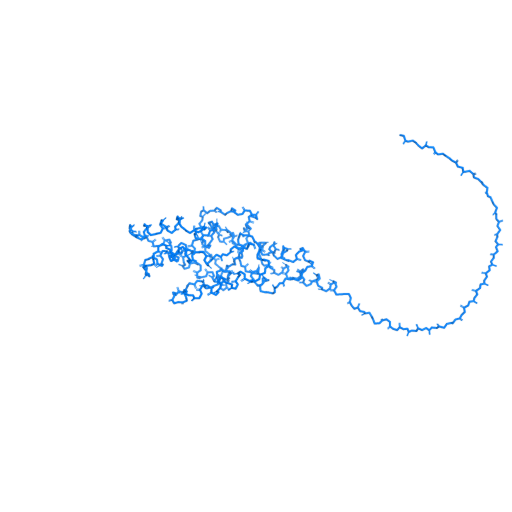 C 1
ATOM 648 O O . SER A 1 85 ? -2.566 5.526 -6.721 1.00 71.81 85 SER A O 1
ATOM 650 N N . CYS A 1 86 ? -2.584 7.435 -7.919 1.00 68.69 86 CYS A N 1
ATOM 651 C CA . CYS A 1 86 ? -2.744 8.376 -6.823 1.00 68.69 86 CYS A CA 1
ATOM 652 C C . CYS A 1 86 ? -4.166 8.940 -6.748 1.00 68.69 86 CYS A C 1
ATOM 654 O O . CYS A 1 86 ? -4.437 9.824 -5.935 1.00 68.69 86 CYS A O 1
ATOM 656 N N . SER A 1 87 ? -5.062 8.463 -7.619 1.00 60.94 87 SER A N 1
ATOM 657 C CA . SER A 1 87 ? -6.379 9.052 -7.777 1.00 60.94 87 SER A CA 1
ATOM 658 C C . SER A 1 87 ? -7.239 8.863 -6.539 1.00 60.94 87 SER A C 1
ATOM 660 O O . SER A 1 87 ? -7.332 7.744 -6.023 1.00 60.94 87 SER A O 1
ATOM 662 N N . PRO A 1 88 ? -7.975 9.905 -6.130 1.00 53.28 88 PRO A N 1
ATOM 663 C CA . PRO A 1 88 ? -9.074 9.727 -5.214 1.00 53.28 88 PRO A CA 1
ATOM 664 C C . PRO A 1 88 ? -10.311 9.156 -5.913 1.00 53.28 88 PRO A C 1
ATOM 666 O O . PRO A 1 88 ? -11.242 8.867 -5.198 1.00 53.28 88 PRO A O 1
ATOM 669 N N . ASN A 1 89 ? -10.379 9.005 -7.245 1.00 54.59 89 ASN A N 1
ATOM 670 C CA . ASN A 1 89 ? -11.533 8.474 -7.996 1.00 54.59 89 ASN A CA 1
ATOM 671 C C . ASN A 1 89 ? -11.073 7.405 -9.008 1.00 54.59 89 ASN A C 1
ATOM 673 O O . ASN A 1 89 ? -9.905 7.283 -9.345 1.00 54.59 89 ASN A O 1
ATOM 677 N N . VAL A 1 90 ? -11.994 6.599 -9.521 1.00 50.97 90 VAL A N 1
ATOM 678 C CA . VAL A 1 90 ? -11.641 5.375 -10.262 1.00 50.97 90 VAL A CA 1
ATOM 679 C C . VAL A 1 90 ? -11.678 5.509 -11.759 1.00 50.97 90 VAL A C 1
ATOM 681 O O . VAL A 1 90 ? -10.970 4.793 -12.457 1.00 50.97 90 VAL A O 1
ATOM 684 N N . ASP A 1 91 ? -12.431 6.492 -12.227 1.00 55.09 91 ASP A N 1
ATOM 685 C CA . ASP A 1 91 ? -12.422 6.956 -13.599 1.00 55.09 91 ASP A CA 1
ATOM 686 C C . ASP A 1 91 ? -11.066 7.632 -13.878 1.00 55.09 91 ASP A C 1
ATOM 688 O O . ASP A 1 91 ? -10.578 7.639 -15.005 1.00 55.09 91 ASP A O 1
ATOM 692 N N . GLY A 1 92 ? -10.406 8.120 -12.818 1.00 56.88 92 GLY A N 1
ATOM 693 C CA . GLY A 1 92 ? -9.045 8.634 -12.805 1.00 56.88 92 GLY A CA 1
ATOM 694 C C . GLY A 1 92 ? -7.944 7.594 -12.568 1.00 56.88 92 GLY A C 1
ATOM 695 O O . GLY A 1 92 ? -6.779 7.946 -12.752 1.00 56.88 92 GLY A O 1
ATOM 696 N N . LEU A 1 93 ? -8.240 6.334 -12.204 1.00 57.41 93 LEU A N 1
ATOM 697 C CA . LEU A 1 93 ? -7.205 5.333 -11.856 1.00 57.41 93 LEU A CA 1
ATOM 698 C C . LEU A 1 93 ? -6.140 5.170 -12.946 1.00 57.41 93 LEU A C 1
ATOM 700 O O . LEU A 1 93 ? -4.970 4.969 -12.638 1.00 57.41 93 LEU A O 1
ATOM 704 N N . LEU A 1 94 ? -6.559 5.258 -14.212 1.00 53.56 94 LEU A N 1
ATOM 705 C CA . LEU A 1 94 ? -5.718 5.018 -15.386 1.00 53.56 94 LEU A CA 1
ATOM 706 C C . LEU A 1 94 ? 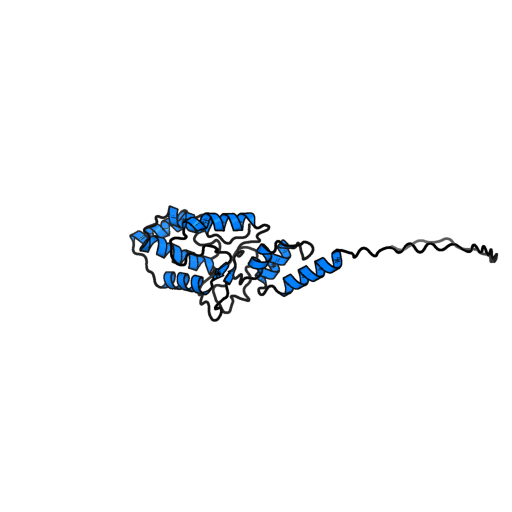-5.081 6.294 -15.963 1.00 53.56 94 LEU A C 1
ATOM 708 O O . LEU A 1 94 ? -4.246 6.204 -16.860 1.00 53.56 94 LEU A O 1
ATOM 712 N N . THR A 1 95 ? -5.478 7.476 -15.484 1.00 48.25 95 THR A N 1
ATOM 713 C CA . THR A 1 95 ? -5.121 8.773 -16.093 1.00 48.25 95 THR A CA 1
ATOM 714 C C . THR A 1 95 ? -4.511 9.773 -15.116 1.00 48.25 95 THR A C 1
ATOM 716 O O . THR A 1 95 ? -3.866 10.728 -15.546 1.00 48.25 95 THR A O 1
ATOM 719 N N . SER A 1 96 ? -4.669 9.566 -13.809 1.00 51.66 96 SER A N 1
ATOM 720 C CA . SER A 1 96 ? -4.093 10.447 -12.795 1.00 51.66 96 SER A CA 1
ATOM 721 C C . SER A 1 96 ? -2.711 9.959 -12.373 1.00 51.66 96 SER A C 1
ATOM 723 O O . SER A 1 96 ? -2.541 8.968 -11.663 1.00 51.66 96 SER A O 1
ATOM 725 N N . SER A 1 97 ? -1.711 10.686 -12.861 1.00 46.50 97 SER A N 1
ATOM 726 C CA . SER A 1 97 ? -0.324 10.555 -12.433 1.00 46.50 97 SER A CA 1
ATOM 727 C C . SER A 1 97 ? -0.150 11.230 -11.068 1.00 46.50 97 SER A C 1
ATOM 729 O O . SER A 1 97 ? -0.656 12.344 -10.896 1.00 46.50 97 SER A O 1
ATOM 731 N N . PRO A 1 98 ? 0.604 10.647 -10.117 1.00 51.59 98 PRO A N 1
ATOM 732 C CA . PRO A 1 98 ? 1.235 11.454 -9.086 1.00 51.59 98 PRO A CA 1
ATOM 733 C C . PRO A 1 98 ? 2.028 12.573 -9.760 1.00 51.59 98 PRO A C 1
ATOM 735 O O . PRO A 1 98 ? 2.732 12.342 -10.751 1.00 51.59 98 PRO A O 1
ATOM 738 N N . ASN A 1 99 ? 1.955 13.778 -9.201 1.00 46.72 99 ASN A N 1
ATOM 739 C CA . ASN A 1 99 ? 3.073 14.695 -9.349 1.00 46.72 99 ASN A CA 1
ATOM 740 C C . ASN A 1 99 ? 4.252 14.025 -8.641 1.00 46.72 99 ASN A C 1
ATOM 742 O O . ASN A 1 99 ? 4.160 13.738 -7.446 1.00 46.72 99 ASN A O 1
ATOM 746 N N . ILE A 1 100 ? 5.334 13.750 -9.370 1.00 44.38 100 ILE A N 1
ATOM 747 C CA . ILE A 1 100 ? 6.629 13.395 -8.781 1.00 44.38 100 ILE A CA 1
ATOM 748 C C . ILE A 1 100 ? 6.974 14.550 -7.818 1.00 44.38 100 ILE A C 1
ATOM 750 O O . ILE A 1 100 ? 7.340 15.632 -8.270 1.00 44.38 100 ILE A O 1
ATOM 754 N N . GLY A 1 101 ? 6.697 14.378 -6.519 1.00 48.62 101 GLY A N 1
ATOM 755 C CA . GLY A 1 101 ? 6.585 15.485 -5.554 1.00 48.62 101 GLY A CA 1
ATOM 756 C C . GLY A 1 101 ? 5.538 15.324 -4.434 1.00 48.62 101 GLY A C 1
ATOM 757 O O . GLY A 1 101 ? 5.453 16.199 -3.579 1.00 48.62 101 GLY A O 1
ATOM 758 N N . GLY A 1 102 ? 4.759 14.232 -4.400 1.00 48.66 102 GLY A N 1
ATOM 759 C CA . GLY A 1 102 ? 4.114 13.761 -3.161 1.00 48.66 102 GLY A CA 1
ATOM 760 C C . GLY A 1 102 ? 2.792 14.425 -2.752 1.00 48.66 102 GLY A C 1
ATOM 761 O O . GLY A 1 102 ? 2.446 14.403 -1.577 1.00 48.66 102 GLY A O 1
ATOM 762 N N . SER A 1 103 ? 2.022 15.009 -3.677 1.00 47.84 103 SER A N 1
ATOM 763 C CA . SER A 1 103 ? 0.683 15.525 -3.343 1.00 47.84 103 SER A CA 1
ATOM 764 C C . SER A 1 103 ? -0.423 14.731 -4.035 1.00 47.84 103 SER A C 1
ATOM 766 O O . SER A 1 103 ? -0.580 14.803 -5.254 1.00 47.84 103 SER A O 1
ATOM 768 N N . CYS A 1 104 ? -1.200 14.001 -3.229 1.00 53.88 104 CYS A N 1
ATOM 769 C CA . CYS A 1 104 ? -2.491 13.415 -3.594 1.00 53.88 104 CYS A CA 1
ATOM 770 C C . CYS A 1 104 ? -3.571 14.055 -2.709 1.00 53.88 104 CYS A C 1
ATOM 772 O O . CYS A 1 104 ? -3.442 14.041 -1.484 1.00 53.88 104 CYS A O 1
ATOM 774 N N . THR A 1 105 ? -4.630 14.615 -3.293 1.00 44.72 105 THR A N 1
ATOM 775 C CA . THR A 1 105 ? -5.772 15.192 -2.560 1.00 44.72 105 THR A CA 1
ATOM 776 C C . THR A 1 105 ? -7.028 14.329 -2.761 1.00 44.72 105 THR A C 1
ATOM 778 O O . THR A 1 105 ? -7.315 13.931 -3.885 1.00 44.72 105 THR A O 1
ATOM 781 N N . GLY A 1 106 ? -7.772 14.017 -1.685 1.00 44.25 106 GLY A N 1
ATOM 782 C CA . GLY A 1 106 ? -9.029 13.221 -1.689 1.00 44.25 106 GLY A CA 1
ATOM 783 C C . GLY A 1 106 ? -10.239 13.994 -1.132 1.00 44.25 106 GLY A C 1
ATOM 784 O O . GLY A 1 106 ? -10.006 15.093 -0.616 1.00 44.25 106 GLY A O 1
ATOM 785 N N . PRO A 1 107 ? -11.513 13.509 -1.191 1.00 46.69 107 PRO A N 1
ATOM 786 C CA . PRO A 1 107 ? -12.083 12.167 -1.522 1.00 46.69 107 PRO A CA 1
ATOM 787 C C . PRO A 1 107 ? -12.704 12.098 -2.960 1.00 46.69 107 PRO A C 1
ATOM 789 O O . PRO A 1 107 ? -12.573 13.074 -3.688 1.00 46.69 107 PRO A O 1
ATOM 792 N N . SER A 1 108 ? -13.365 11.059 -3.527 1.00 48.94 108 SER A N 1
ATOM 793 C CA . SER A 1 108 ? -14.001 9.793 -3.071 1.00 48.94 108 SER A CA 1
ATOM 794 C C . SER A 1 108 ? -13.677 8.612 -4.016 1.00 48.94 108 SER A C 1
ATOM 796 O O . SER A 1 108 ? -13.947 8.705 -5.219 1.00 48.94 108 SER A O 1
ATOM 798 N N . VAL A 1 109 ? -13.147 7.502 -3.473 1.00 53.09 109 VAL A N 1
ATOM 799 C CA . VAL A 1 109 ? -12.639 6.327 -4.222 1.00 53.09 109 VAL A CA 1
ATOM 800 C C . VAL A 1 109 ? -13.755 5.291 -4.417 1.00 53.09 109 VAL A C 1
ATOM 802 O O . VAL A 1 109 ? -14.374 4.859 -3.455 1.00 53.09 109 VAL A O 1
ATOM 805 N N . SER A 1 110 ? -14.004 4.854 -5.651 1.00 58.59 110 SER A N 1
ATOM 806 C CA . SER A 1 110 ? -15.056 3.885 -6.026 1.00 58.59 110 SER A CA 1
ATOM 807 C C . SER A 1 110 ? -14.579 2.872 -7.084 1.00 58.59 110 SER A C 1
ATOM 809 O O . SER A 1 110 ? -14.848 3.091 -8.233 1.00 58.59 110 SER A O 1
ATOM 811 N N . LEU A 1 111 ? -13.835 1.790 -6.817 1.00 66.69 111 LEU A N 1
ATOM 812 C CA . LEU A 1 111 ? -13.032 1.035 -7.840 1.00 66.69 111 LEU A CA 1
ATOM 813 C C . LEU A 1 111 ? -13.822 0.284 -8.962 1.00 66.69 111 LEU A C 1
ATOM 815 O O . LEU A 1 111 ? -13.747 -0.933 -9.078 1.00 66.69 111 LEU A O 1
ATOM 819 N N . SER A 1 112 ? -14.599 0.934 -9.834 1.00 60.28 112 SER A N 1
ATOM 820 C CA . SER A 1 112 ? -15.460 0.251 -10.823 1.00 60.28 112 SER A CA 1
ATOM 821 C C . SER A 1 112 ? -14.723 -0.418 -12.004 1.00 60.28 112 SER A C 1
ATOM 823 O O . SER A 1 112 ? -13.807 0.135 -12.600 1.00 60.28 112 SER A O 1
ATOM 825 N N . SER A 1 113 ? -15.206 -1.607 -12.402 1.00 57.72 113 SER A N 1
ATOM 826 C CA . SER A 1 113 ? -14.860 -2.370 -13.628 1.00 57.72 113 SER A CA 1
ATOM 827 C C . SER A 1 113 ? -13.428 -2.920 -13.810 1.00 57.72 113 SER A C 1
ATOM 829 O O . SER A 1 113 ? -13.033 -3.256 -14.921 1.00 57.72 113 SER A O 1
ATOM 831 N N . THR A 1 114 ? -12.660 -3.117 -12.738 1.00 68.25 114 THR A N 1
ATOM 832 C CA . THR A 1 114 ? -11.263 -3.608 -12.803 1.00 68.25 114 THR A CA 1
ATOM 833 C C . THR A 1 114 ? -11.049 -4.965 -12.109 1.00 68.25 114 THR A C 1
ATOM 835 O O . THR A 1 114 ? -10.031 -5.201 -11.466 1.00 68.25 114 THR A O 1
ATOM 838 N N . SER A 1 115 ? -12.016 -5.885 -12.225 1.00 73.81 115 SER A N 1
ATOM 839 C CA . SER A 1 115 ? -11.868 -7.257 -11.703 1.00 73.81 115 SER A CA 1
ATOM 840 C C . SER A 1 115 ? -10.666 -7.971 -12.341 1.00 73.81 115 SER A C 1
ATOM 842 O O . SER A 1 115 ? -10.404 -7.804 -13.534 1.00 73.81 115 SER A O 1
ATOM 844 N N . GLY A 1 116 ? -9.914 -8.732 -11.541 1.00 81.81 116 GLY A N 1
ATOM 845 C CA . GLY A 1 116 ? -8.688 -9.407 -11.985 1.00 81.81 116 GLY A CA 1
ATOM 846 C C . GLY A 1 116 ? -7.506 -8.467 -12.254 1.00 81.81 116 GLY A C 1
ATOM 847 O O . GLY A 1 116 ? -6.535 -8.876 -12.888 1.00 81.81 116 GLY A O 1
ATOM 848 N N . LYS A 1 117 ? -7.586 -7.205 -11.817 1.00 85.62 117 LYS A N 1
ATOM 849 C CA . LYS A 1 117 ? -6.482 -6.240 -11.866 1.00 85.62 117 LYS A CA 1
ATOM 850 C C . LYS A 1 117 ? -5.912 -5.997 -10.473 1.00 85.62 117 LYS A C 1
ATOM 852 O O . LYS A 1 117 ? -6.582 -6.224 -9.464 1.00 85.62 117 LYS A O 1
ATOM 857 N N . TYR A 1 118 ? -4.690 -5.482 -10.451 1.00 89.06 118 TYR A N 1
ATOM 858 C CA . TYR A 1 118 ? -3.967 -5.146 -9.235 1.00 89.06 118 TYR A CA 1
ATOM 859 C C . TYR A 1 118 ? -3.637 -3.656 -9.224 1.00 89.06 118 TYR A C 1
ATOM 861 O O . TYR A 1 118 ? -3.292 -3.072 -10.256 1.00 89.06 118 TYR A O 1
ATOM 869 N N . LEU A 1 119 ? -3.760 -3.062 -8.044 1.00 85.69 119 LEU A N 1
ATOM 870 C CA . LEU A 1 119 ? -3.235 -1.749 -7.725 1.00 85.69 119 LEU A CA 1
ATOM 871 C C . LEU A 1 119 ? -1.756 -1.896 -7.374 1.00 85.69 119 LEU A C 1
ATOM 873 O O . LEU A 1 119 ? -1.371 -2.771 -6.594 1.00 85.69 119 LEU A O 1
ATOM 877 N N . GLY A 1 120 ? -0.953 -1.062 -8.023 1.00 83.19 120 GLY A N 1
ATOM 878 C CA . GLY A 1 120 ? 0.492 -1.030 -7.899 1.00 83.19 120 GLY A CA 1
ATOM 879 C C . GLY A 1 120 ? 0.966 -0.054 -6.830 1.00 83.19 120 GLY A C 1
ATOM 880 O O . GLY A 1 120 ? 0.347 0.993 -6.623 1.00 83.19 120 GLY A O 1
ATOM 881 N N . GLY A 1 121 ? 2.089 -0.391 -6.199 1.00 72.12 121 GLY A N 1
ATOM 882 C CA . GLY A 1 121 ? 2.886 0.527 -5.382 1.00 72.12 121 GLY A CA 1
ATOM 883 C C . GLY A 1 121 ? 3.873 1.355 -6.212 1.00 72.12 121 GLY A C 1
ATOM 884 O O . GLY A 1 121 ? 4.011 1.109 -7.406 1.00 72.12 121 GLY A O 1
ATOM 885 N N . GLN A 1 122 ? 4.582 2.288 -5.564 1.00 74.69 122 GLN A N 1
ATOM 886 C CA . GLN A 1 122 ? 5.484 3.344 -6.085 1.00 74.69 122 GLN A CA 1
ATOM 887 C C . GLN A 1 122 ? 4.852 4.742 -6.249 1.00 74.69 122 GLN A C 1
ATOM 889 O O . GLN A 1 122 ? 5.250 5.546 -7.090 1.00 74.69 122 GLN A O 1
ATOM 894 N N . CYS A 1 123 ? 3.867 5.074 -5.410 1.00 68.19 123 CYS A N 1
ATOM 895 C CA . CYS A 1 123 ? 3.186 6.378 -5.436 1.00 68.19 123 CYS A CA 1
ATOM 896 C C . CYS A 1 123 ? 4.078 7.561 -4.990 1.00 68.19 123 CYS A C 1
ATOM 898 O O . CYS A 1 123 ? 3.841 8.698 -5.399 1.00 68.19 123 CYS A O 1
ATOM 900 N N . CYS A 1 124 ? 5.098 7.297 -4.167 1.00 71.44 124 CYS A N 1
ATOM 901 C CA . CYS A 1 124 ? 6.031 8.277 -3.601 1.00 71.44 124 CYS A CA 1
ATOM 902 C C . CYS A 1 124 ? 7.476 7.879 -3.992 1.00 71.44 124 CYS A C 1
ATOM 904 O O . CYS A 1 124 ? 8.220 7.380 -3.158 1.00 71.44 124 CYS A O 1
ATOM 906 N N . GLY A 1 125 ? 7.845 8.059 -5.271 1.00 77.88 125 GLY A N 1
ATOM 907 C CA . GLY A 1 125 ? 9.210 7.884 -5.802 1.00 77.88 125 GLY A CA 1
ATOM 908 C C . GLY A 1 125 ? 9.405 6.657 -6.715 1.00 77.88 125 GLY A C 1
ATOM 909 O O . GLY A 1 125 ? 8.466 6.261 -7.399 1.00 77.88 125 GLY A O 1
ATOM 910 N N . VAL A 1 126 ? 10.630 6.127 -6.833 1.00 85.56 126 VAL A N 1
ATOM 911 C CA . VAL A 1 126 ? 11.000 5.069 -7.800 1.00 85.56 126 VAL A CA 1
ATOM 912 C C . VAL A 1 126 ? 11.864 4.010 -7.124 1.00 85.56 126 VAL A C 1
ATOM 914 O O . VAL A 1 126 ? 13.010 4.303 -6.794 1.00 85.56 126 VAL A O 1
ATOM 917 N N . LEU A 1 127 ? 11.379 2.767 -7.032 1.00 88.12 127 LEU A N 1
ATOM 918 C CA . LEU A 1 127 ? 12.218 1.649 -6.595 1.00 88.12 127 LEU A CA 1
ATOM 919 C C . LEU A 1 127 ? 13.340 1.439 -7.614 1.00 88.12 127 LEU A C 1
ATOM 921 O O . LEU A 1 127 ? 13.092 1.177 -8.792 1.00 88.12 127 LEU A O 1
ATOM 925 N N . LYS A 1 128 ? 14.593 1.583 -7.174 1.00 85.19 128 LYS A N 1
ATOM 926 C CA . LYS A 1 128 ? 15.776 1.372 -8.028 1.00 85.19 128 LYS A CA 1
ATOM 927 C C . LYS A 1 128 ? 16.263 -0.073 -8.047 1.00 85.19 128 LYS A C 1
ATOM 929 O O . LYS A 1 128 ? 17.016 -0.443 -8.943 1.00 85.19 128 LYS A O 1
ATOM 934 N N . ASN A 1 129 ? 15.868 -0.868 -7.058 1.00 88.19 129 ASN A N 1
ATOM 935 C CA . ASN A 1 129 ? 16.157 -2.293 -6.940 1.00 88.19 129 ASN A CA 1
ATOM 936 C C . ASN A 1 129 ? 15.045 -2.982 -6.124 1.00 88.19 129 ASN A C 1
ATOM 938 O O . ASN A 1 129 ? 14.173 -2.312 -5.576 1.00 88.19 129 ASN A O 1
ATOM 942 N N . THR A 1 130 ? 15.079 -4.311 -6.044 1.00 91.31 130 THR A N 1
ATOM 943 C CA . THR A 1 130 ? 14.026 -5.135 -5.424 1.00 91.31 130 THR A CA 1
ATOM 944 C C . THR A 1 130 ? 14.244 -5.431 -3.935 1.00 91.31 130 THR A C 1
ATOM 946 O O . THR A 1 130 ? 13.393 -6.062 -3.315 1.00 91.31 130 THR A O 1
ATOM 949 N N . THR A 1 131 ? 15.335 -4.947 -3.326 1.00 90.94 131 THR A N 1
ATOM 950 C CA . THR A 1 131 ? 15.699 -5.267 -1.931 1.00 90.94 131 THR A CA 1
ATOM 951 C C . THR A 1 131 ? 14.630 -4.804 -0.945 1.00 90.94 131 THR A C 1
ATOM 953 O O . THR A 1 131 ? 14.112 -5.614 -0.182 1.00 90.94 131 THR A O 1
ATOM 956 N N . GLU A 1 132 ? 14.256 -3.521 -0.984 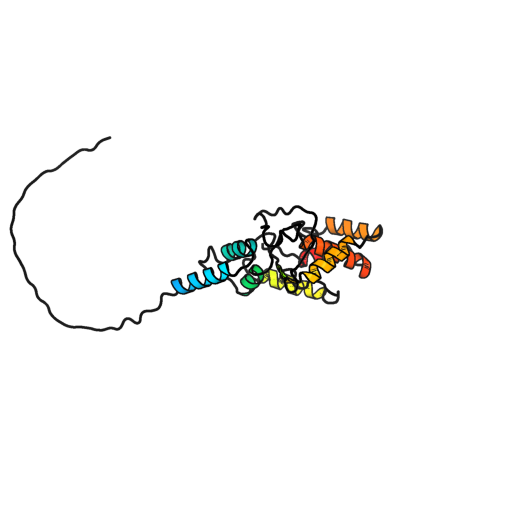1.00 84.81 132 GLU A N 1
ATOM 957 C CA . GLU A 1 132 ? 13.251 -2.950 -0.071 1.00 84.81 132 GLU A CA 1
ATOM 958 C C . GLU A 1 132 ? 11.882 -3.608 -0.261 1.00 84.81 132 GLU A C 1
ATOM 960 O O . GLU A 1 132 ? 11.209 -3.963 0.708 1.00 84.81 132 GLU A O 1
ATOM 965 N N . TYR A 1 133 ? 11.516 -3.866 -1.518 1.00 90.38 133 TYR A N 1
ATOM 966 C CA . TYR A 1 133 ? 10.310 -4.608 -1.861 1.00 90.38 133 TYR A CA 1
ATOM 967 C C . TYR A 1 133 ? 10.285 -5.987 -1.183 1.00 90.38 133 TYR A C 1
ATOM 969 O O . TYR A 1 133 ? 9.324 -6.305 -0.482 1.00 90.38 133 TYR A O 1
ATOM 977 N N . HIS A 1 134 ? 11.347 -6.790 -1.312 1.00 93.12 134 HIS A N 1
ATOM 978 C CA . HIS A 1 134 ? 11.424 -8.109 -0.671 1.00 93.12 134 HIS A CA 1
ATOM 979 C C . HIS A 1 134 ? 11.449 -8.034 0.856 1.00 93.12 134 HIS A C 1
ATOM 981 O O . HIS A 1 134 ? 10.815 -8.862 1.512 1.00 93.12 134 HIS A O 1
ATOM 987 N N . GLU A 1 135 ? 12.123 -7.039 1.434 1.00 91.25 135 GLU A N 1
ATOM 988 C CA . GLU A 1 135 ? 12.100 -6.818 2.880 1.00 91.25 135 GLU A CA 1
ATOM 989 C C . GLU A 1 135 ? 10.688 -6.525 3.401 1.00 91.25 135 GLU A C 1
ATOM 991 O O . GLU A 1 135 ? 10.312 -7.038 4.459 1.00 91.25 135 GLU A O 1
ATOM 996 N N . HIS A 1 136 ? 9.899 -5.726 2.676 1.00 90.00 136 HIS A N 1
ATOM 997 C CA . HIS A 1 136 ? 8.511 -5.430 3.041 1.00 90.00 136 HIS A CA 1
ATOM 998 C C . HIS A 1 136 ? 7.660 -6.702 2.984 1.00 90.00 136 HIS A C 1
ATOM 1000 O O . HIS A 1 136 ? 6.948 -7.008 3.943 1.00 90.00 136 HIS A O 1
ATOM 1006 N N . LEU A 1 137 ? 7.790 -7.496 1.911 1.00 93.75 137 LEU A N 1
ATOM 1007 C CA . LEU A 1 137 ? 7.066 -8.765 1.781 1.00 93.75 137 LEU A CA 1
ATOM 1008 C C . LEU A 1 137 ? 7.375 -9.733 2.926 1.00 93.75 137 LEU A C 1
ATOM 1010 O O . LEU A 1 137 ? 6.462 -10.359 3.464 1.00 93.75 137 LEU A O 1
ATOM 1014 N N . GLU A 1 138 ? 8.646 -9.861 3.311 1.00 95.75 138 GLU A N 1
ATOM 1015 C CA . GLU A 1 138 ? 9.038 -10.754 4.401 1.00 95.75 138 GLU A CA 1
ATOM 1016 C C . GLU A 1 138 ? 8.469 -10.276 5.741 1.00 95.75 138 GLU A C 1
ATOM 1018 O O . GLU A 1 138 ? 7.851 -11.060 6.464 1.00 95.75 138 GLU A O 1
ATOM 1023 N N . LYS A 1 139 ? 8.602 -8.979 6.052 1.00 95.00 139 LYS A N 1
ATOM 1024 C CA . LYS A 1 139 ? 8.066 -8.389 7.290 1.00 95.00 139 LYS A CA 1
ATOM 1025 C C . LYS A 1 139 ? 6.547 -8.542 7.377 1.00 95.00 139 LYS A C 1
ATOM 1027 O O . LYS A 1 139 ? 6.032 -8.777 8.470 1.00 95.00 139 LYS A O 1
ATOM 1032 N N . LEU A 1 140 ? 5.827 -8.456 6.258 1.00 96.06 140 LEU A N 1
ATOM 1033 C CA . LEU A 1 140 ? 4.369 -8.574 6.232 1.00 96.06 140 LEU A CA 1
ATOM 1034 C C . LEU A 1 140 ? 3.854 -9.990 6.511 1.00 96.06 140 LEU A C 1
ATOM 1036 O O . LEU A 1 140 ? 2.720 -10.132 6.966 1.00 96.06 140 LEU A O 1
ATOM 1040 N N . ARG A 1 141 ? 4.667 -11.043 6.331 1.00 96.44 141 ARG A N 1
ATOM 1041 C CA . ARG A 1 141 ? 4.243 -12.437 6.581 1.00 96.44 141 ARG A CA 1
ATOM 1042 C C . ARG A 1 141 ? 3.712 -12.679 7.990 1.00 96.44 141 ARG A C 1
ATOM 1044 O O . ARG A 1 141 ? 2.861 -13.549 8.167 1.00 96.44 141 ARG A O 1
ATOM 1051 N N . GLN A 1 142 ? 4.158 -11.901 8.976 1.00 96.12 142 GLN A N 1
ATOM 1052 C CA . GLN A 1 142 ? 3.660 -11.995 10.352 1.00 96.12 142 GLN A CA 1
ATOM 1053 C C . GLN A 1 142 ? 2.158 -11.682 10.491 1.00 96.12 142 GLN A C 1
ATOM 1055 O O . GLN A 1 142 ? 1.558 -12.026 11.502 1.00 96.12 142 GLN A O 1
ATOM 1060 N N . TYR A 1 143 ? 1.545 -11.056 9.481 1.00 96.69 143 TYR A N 1
ATOM 1061 C CA . TYR A 1 143 ? 0.117 -10.730 9.440 1.00 96.69 143 TYR A CA 1
ATOM 1062 C C . TYR A 1 143 ? -0.712 -11.733 8.620 1.00 96.69 143 TYR A C 1
ATOM 1064 O O . TYR A 1 143 ? -1.896 -11.501 8.388 1.00 96.69 143 TYR A O 1
ATOM 1072 N N . SER A 1 144 ? -0.116 -12.846 8.175 1.00 96.12 144 SER A N 1
ATOM 1073 C CA . SER A 1 144 ? -0.762 -13.826 7.283 1.00 96.12 144 SER A CA 1
ATOM 1074 C C . SER A 1 144 ? -1.979 -14.544 7.878 1.00 96.12 144 SER A C 1
ATOM 1076 O O . SER A 1 144 ? -2.818 -15.028 7.121 1.00 96.12 144 SER A O 1
ATOM 1078 N N . ASP A 1 145 ? -2.120 -14.558 9.206 1.00 95.38 145 ASP A N 1
ATOM 1079 C CA . ASP A 1 145 ? -3.283 -15.132 9.896 1.00 95.38 145 ASP A CA 1
ATOM 1080 C C . ASP A 1 145 ? -4.531 -14.229 9.846 1.00 95.38 145 ASP A C 1
ATOM 1082 O O . ASP A 1 145 ? -5.628 -14.653 10.218 1.00 95.38 145 ASP A O 1
ATOM 1086 N N . ILE A 1 146 ? -4.394 -12.978 9.395 1.00 95.38 146 ILE A N 1
ATOM 1087 C CA . ILE A 1 146 ? -5.519 -12.054 9.248 1.00 95.38 146 ILE A CA 1
ATOM 1088 C C . ILE A 1 146 ? -6.071 -12.187 7.820 1.00 95.38 146 ILE A C 1
ATOM 1090 O O . ILE A 1 146 ? -5.359 -11.892 6.854 1.00 95.38 146 ILE A O 1
ATOM 1094 N N . PRO A 1 147 ? -7.344 -12.594 7.652 1.00 95.44 147 PRO A N 1
ATOM 1095 C CA . PRO A 1 147 ? -7.934 -12.780 6.335 1.00 95.44 147 PRO A CA 1
ATOM 1096 C C . PRO A 1 147 ? -7.865 -11.511 5.489 1.00 95.44 147 PRO A C 1
ATOM 1098 O O . PRO A 1 147 ? -8.190 -10.419 5.958 1.00 95.44 147 PRO A O 1
ATOM 1101 N N . ASP A 1 148 ? -7.496 -11.687 4.222 1.00 94.44 148 ASP A N 1
ATOM 1102 C CA . ASP A 1 148 ? -7.480 -10.639 3.198 1.00 94.44 148 ASP A CA 1
ATOM 1103 C C . ASP A 1 148 ? -6.498 -9.479 3.451 1.00 94.44 148 ASP A C 1
ATOM 1105 O O . ASP A 1 148 ? -6.565 -8.469 2.746 1.00 94.44 148 ASP A O 1
ATOM 1109 N N . ILE A 1 149 ? -5.563 -9.607 4.406 1.00 95.56 149 ILE A N 1
ATOM 1110 C CA . ILE A 1 149 ? -4.424 -8.682 4.517 1.00 95.56 149 ILE A CA 1
ATOM 1111 C C . ILE A 1 149 ? -3.615 -8.725 3.209 1.00 95.56 149 ILE A C 1
ATOM 1113 O O . ILE A 1 149 ? -3.177 -9.804 2.793 1.00 95.56 149 ILE A O 1
ATOM 1117 N N . PRO A 1 150 ? -3.353 -7.574 2.564 1.00 94.19 150 PRO A N 1
ATOM 1118 C CA . PRO A 1 150 ? -2.412 -7.510 1.457 1.00 94.19 150 PRO A CA 1
ATOM 1119 C C . PRO A 1 150 ? -0.989 -7.796 1.958 1.00 94.19 150 PRO A C 1
ATOM 1121 O O . PRO A 1 150 ? -0.324 -6.931 2.518 1.00 94.19 150 PRO A O 1
ATOM 1124 N N . LEU A 1 151 ? -0.502 -9.018 1.737 1.00 95.12 151 LEU A N 1
ATOM 1125 C CA . LEU A 1 151 ? 0.894 -9.387 2.025 1.00 95.12 151 LEU A CA 1
ATOM 1126 C C . LEU A 1 151 ? 1.874 -8.884 0.955 1.00 95.12 151 LEU A C 1
ATOM 1128 O O . LEU A 1 151 ? 3.082 -8.933 1.155 1.00 95.12 151 LEU A O 1
ATOM 1132 N N . ASN A 1 152 ? 1.349 -8.405 -0.176 1.00 94.44 152 ASN A N 1
ATOM 1133 C CA . ASN A 1 152 ? 2.089 -7.694 -1.208 1.00 94.44 152 ASN A CA 1
ATOM 1134 C C . ASN A 1 152 ? 1.356 -6.384 -1.545 1.00 94.44 152 ASN A C 1
ATOM 1136 O O . ASN A 1 152 ? 0.521 -6.369 -2.455 1.00 94.44 152 ASN A O 1
ATOM 1140 N N . PRO A 1 153 ? 1.632 -5.289 -0.817 1.00 91.56 153 PRO A N 1
ATOM 1141 C CA . PRO A 1 153 ? 0.912 -4.036 -1.000 1.00 91.56 153 PRO A CA 1
ATOM 1142 C C . PRO A 1 153 ? 1.262 -3.367 -2.341 1.00 91.56 153 PRO A C 1
ATOM 1144 O O . PRO A 1 153 ? 0.427 -2.658 -2.903 1.00 91.56 153 PRO A O 1
ATOM 1147 N N . TYR A 1 154 ? 2.425 -3.690 -2.927 1.00 90.88 154 TYR A N 1
ATOM 1148 C CA . TYR A 1 154 ? 2.827 -3.262 -4.272 1.00 90.88 154 TYR A CA 1
ATOM 1149 C C . TYR A 1 154 ? 2.042 -3.944 -5.398 1.00 90.88 154 TYR A C 1
ATOM 1151 O O . TYR A 1 154 ? 2.138 -3.512 -6.545 1.00 90.88 154 TYR A O 1
ATOM 1159 N N . LYS A 1 155 ? 1.280 -5.000 -5.093 1.00 91.81 155 LYS A N 1
ATOM 1160 C CA . LYS A 1 155 ? 0.429 -5.728 -6.039 1.00 91.81 155 LYS A CA 1
ATOM 1161 C C . LYS A 1 155 ? -0.873 -6.136 -5.352 1.00 91.81 155 LYS A C 1
ATOM 1163 O O . LYS A 1 155 ? -1.205 -7.316 -5.239 1.00 91.81 155 LYS A O 1
ATOM 1168 N N . THR A 1 156 ? -1.619 -5.140 -4.880 1.00 91.69 156 THR A N 1
ATOM 1169 C CA . THR A 1 156 ? -2.868 -5.351 -4.139 1.00 91.69 156 THR A CA 1
ATOM 1170 C C . THR A 1 156 ? -4.017 -5.642 -5.107 1.00 91.69 156 THR A C 1
ATOM 1172 O O . THR A 1 156 ? -4.303 -4.806 -5.965 1.00 91.69 156 THR A O 1
ATOM 1175 N N . PRO A 1 157 ? -4.725 -6.781 -5.001 1.00 91.75 157 PRO A N 1
ATOM 1176 C CA . PRO A 1 157 ? -5.913 -7.023 -5.814 1.00 91.75 157 PRO A CA 1
ATOM 1177 C C . PRO A 1 157 ? -6.962 -5.919 -5.615 1.00 91.75 157 PRO A C 1
ATOM 1179 O O . PRO A 1 157 ? -7.236 -5.498 -4.489 1.00 91.75 157 PRO A O 1
ATOM 1182 N N . VAL A 1 158 ? -7.566 -5.436 -6.703 1.00 86.56 158 VAL A N 1
ATOM 1183 C CA . VAL A 1 158 ? -8.534 -4.327 -6.633 1.00 86.56 158 VAL A CA 1
ATOM 1184 C C . VAL A 1 158 ? -9.739 -4.655 -5.742 1.00 86.56 158 VAL A C 1
ATOM 1186 O O . VAL A 1 158 ? -10.262 -3.787 -5.049 1.00 86.56 158 VAL A O 1
ATOM 1189 N N . ASP A 1 159 ? -10.226 -5.889 -5.785 1.00 88.44 159 ASP A N 1
ATOM 1190 C CA . ASP A 1 159 ? -11.337 -6.370 -4.962 1.00 88.44 159 ASP A CA 1
ATOM 1191 C C . ASP A 1 159 ? -11.005 -6.388 -3.466 1.00 88.44 159 ASP A C 1
ATOM 1193 O O . ASP A 1 159 ? -11.837 -5.984 -2.653 1.00 88.44 159 ASP A O 1
ATOM 1197 N N . ILE A 1 160 ? -9.777 -6.757 -3.110 1.00 93.06 160 ILE A N 1
ATOM 1198 C CA . ILE A 1 160 ? -9.273 -6.661 -1.738 1.00 93.06 160 ILE A CA 1
ATOM 1199 C C . ILE A 1 160 ? -9.168 -5.196 -1.303 1.00 93.06 160 ILE A C 1
ATOM 1201 O O . ILE A 1 160 ? -9.643 -4.844 -0.223 1.00 93.06 160 ILE A O 1
ATOM 1205 N N . ALA A 1 161 ? -8.648 -4.309 -2.157 1.00 90.25 161 ALA A N 1
ATOM 1206 C CA . ALA A 1 161 ? -8.612 -2.878 -1.857 1.00 90.25 161 ALA A CA 1
ATOM 1207 C C . ALA A 1 161 ? -10.023 -2.303 -1.621 1.00 90.25 161 ALA A C 1
ATOM 1209 O O . ALA A 1 161 ? -10.251 -1.614 -0.627 1.00 90.25 161 ALA A O 1
ATOM 1210 N N . LYS A 1 162 ? -11.002 -2.645 -2.476 1.00 86.94 162 LYS A N 1
ATOM 1211 C CA . LYS A 1 162 ? -12.416 -2.272 -2.267 1.00 86.94 162 LYS A CA 1
ATOM 1212 C C . LYS A 1 162 ? -12.925 -2.732 -0.921 1.00 86.94 162 LYS A C 1
ATOM 1214 O O . LYS A 1 162 ? -13.568 -1.956 -0.232 1.00 86.94 162 LYS A O 1
ATOM 1219 N N . LYS A 1 163 ? -12.668 -3.993 -0.569 1.00 91.62 163 LYS A N 1
ATOM 1220 C CA . LYS A 1 163 ? -13.156 -4.585 0.673 1.00 91.62 163 LYS A CA 1
ATOM 1221 C C . LYS A 1 163 ? -12.707 -3.772 1.885 1.00 91.62 163 LYS A C 1
ATOM 1223 O O . LYS A 1 163 ? -13.528 -3.505 2.758 1.00 91.62 163 LYS A O 1
ATOM 1228 N N . TRP A 1 164 ? -11.440 -3.366 1.928 1.00 94.00 164 TRP A N 1
ATOM 1229 C CA . TRP A 1 164 ? -10.900 -2.581 3.038 1.00 94.00 164 TRP A CA 1
ATOM 1230 C C . TRP A 1 164 ? -11.427 -1.149 3.072 1.00 94.00 164 TRP A C 1
ATOM 1232 O O . TRP A 1 164 ? -11.821 -0.685 4.138 1.00 94.00 164 TRP A O 1
ATOM 1242 N N . ILE A 1 165 ? -11.527 -0.486 1.918 1.00 89.50 165 ILE A N 1
ATOM 1243 C CA . ILE A 1 165 ? -12.120 0.858 1.814 1.00 89.50 165 ILE A CA 1
ATOM 1244 C C . ILE A 1 165 ? -13.601 0.833 2.236 1.00 89.50 165 ILE A C 1
ATOM 1246 O O . ILE A 1 165 ? -14.068 1.684 2.991 1.00 89.50 165 ILE A O 1
ATOM 1250 N N . ASP A 1 166 ? -14.349 -0.181 1.802 1.00 88.38 166 ASP A N 1
ATOM 1251 C CA . ASP A 1 166 ? -15.736 -0.385 2.212 1.00 88.38 166 ASP A CA 1
ATOM 1252 C C . ASP A 1 166 ? -15.841 -0.633 3.719 1.00 88.38 166 ASP A C 1
ATOM 1254 O O . ASP A 1 166 ? -16.723 -0.069 4.369 1.00 88.38 166 ASP A O 1
ATOM 1258 N N . TYR A 1 167 ? -14.958 -1.471 4.273 1.00 92.44 167 TYR A N 1
ATOM 1259 C CA . TYR A 1 167 ? -14.903 -1.743 5.706 1.00 92.44 167 TYR A CA 1
ATOM 1260 C C . TYR A 1 167 ? -14.655 -0.458 6.499 1.00 92.44 167 TYR A C 1
ATOM 1262 O O . TYR A 1 167 ? -15.374 -0.200 7.464 1.00 92.44 167 TYR A O 1
ATOM 1270 N N . ASP A 1 168 ? -13.705 0.370 6.059 1.00 90.25 168 ASP A N 1
ATOM 1271 C CA . ASP A 1 168 ? -13.415 1.670 6.661 1.00 90.25 168 ASP A CA 1
ATOM 1272 C C . ASP A 1 168 ? -14.664 2.559 6.739 1.00 90.25 168 ASP A C 1
ATOM 1274 O O . ASP A 1 168 ? -15.027 3.037 7.817 1.00 90.25 168 ASP A O 1
ATOM 1278 N N . SER A 1 169 ? -15.361 2.709 5.607 1.00 87.25 169 SER A N 1
ATOM 1279 C CA . SER A 1 169 ? -16.536 3.579 5.484 1.00 87.25 169 SER A CA 1
ATOM 1280 C C . SER A 1 169 ? -17.742 3.126 6.318 1.00 87.25 169 SER A C 1
ATOM 1282 O O . SER A 1 169 ? -18.582 3.944 6.693 1.00 87.25 169 SER A O 1
ATOM 1284 N N . LYS A 1 170 ? -17.847 1.821 6.601 1.00 91.44 170 LYS A N 1
ATOM 1285 C CA . LYS A 1 170 ? -18.977 1.203 7.317 1.00 91.44 170 LYS A CA 1
ATOM 1286 C C . LYS A 1 170 ? -18.692 0.983 8.802 1.00 91.44 170 LYS A C 1
ATOM 1288 O O . LYS A 1 170 ? -19.626 0.744 9.564 1.00 91.44 170 LYS A O 1
ATOM 1293 N N . THR A 1 171 ? -17.430 1.060 9.215 1.00 92.44 171 THR A N 1
ATOM 1294 C CA . THR A 1 171 ? -17.010 0.783 10.591 1.00 92.44 171 THR A CA 1
ATOM 1295 C C . THR A 1 171 ? -16.815 2.083 11.354 1.00 92.44 171 THR A C 1
ATOM 1297 O O . THR A 1 171 ? -15.991 2.924 10.995 1.00 92.44 171 THR A O 1
ATOM 1300 N N . THR A 1 172 ? -17.561 2.230 12.447 1.00 95.31 172 THR A N 1
ATOM 1301 C CA . THR A 1 172 ? -17.383 3.321 13.410 1.00 95.31 172 THR A CA 1
ATOM 1302 C C . THR A 1 172 ? -16.702 2.765 14.650 1.00 95.31 172 THR A C 1
ATOM 1304 O O . THR A 1 172 ? -17.246 1.869 15.292 1.00 95.31 172 THR A O 1
ATOM 1307 N N . LEU A 1 173 ? -15.527 3.298 14.980 1.00 96.56 173 LEU A N 1
ATOM 1308 C CA . LEU A 1 173 ? -14.823 2.952 16.210 1.00 96.56 173 LEU A CA 1
ATOM 1309 C C . LEU A 1 173 ? -15.549 3.547 17.421 1.00 96.56 173 LEU A C 1
ATOM 1311 O O . LEU A 1 173 ? -16.039 4.678 17.379 1.00 96.56 173 LEU A O 1
ATOM 1315 N N . ASN A 1 174 ? -15.597 2.802 18.522 1.00 97.81 174 ASN A N 1
ATOM 1316 C CA . ASN A 1 174 ? -16.031 3.351 19.802 1.00 97.81 174 ASN A CA 1
ATOM 1317 C C . ASN A 1 174 ? -14.950 4.274 20.399 1.00 97.81 174 ASN A C 1
ATOM 1319 O O . ASN A 1 174 ? -13.817 4.321 19.926 1.00 97.81 174 ASN A O 1
ATOM 1323 N N . THR A 1 175 ? -15.267 4.993 21.479 1.00 98.44 175 THR A N 1
ATOM 1324 C CA . THR A 1 175 ? -14.353 5.980 22.087 1.00 98.44 175 THR A CA 1
ATOM 1325 C C . THR A 1 175 ? -12.973 5.416 22.445 1.00 98.44 175 THR A C 1
ATOM 1327 O O . THR A 1 175 ? -11.968 6.100 22.267 1.00 98.44 175 THR A O 1
ATOM 1330 N N . SER A 1 176 ? -12.904 4.183 22.956 1.00 98.19 176 SER A N 1
ATOM 1331 C CA . SER A 1 176 ? -11.631 3.569 23.356 1.00 98.19 176 SER A CA 1
ATOM 1332 C C . SER A 1 176 ? -10.788 3.150 22.150 1.00 98.19 176 SER A C 1
ATOM 1334 O O . SER A 1 176 ? -9.582 3.381 22.127 1.00 98.19 176 SER A O 1
ATOM 1336 N N . GLU A 1 177 ? -11.430 2.618 21.114 1.00 98.50 177 GLU A N 1
ATOM 1337 C CA . GLU A 1 177 ? -10.790 2.237 19.855 1.00 98.50 177 GLU A CA 1
ATOM 1338 C C . GLU A 1 177 ? -10.319 3.470 19.077 1.00 98.50 177 GLU A C 1
ATOM 1340 O O . GLU A 1 177 ? -9.209 3.485 18.549 1.00 98.50 177 GLU A O 1
ATOM 1345 N N . GLN A 1 178 ? -11.119 4.541 19.063 1.00 98.50 178 GLN A N 1
ATOM 1346 C CA . GLN A 1 178 ? -10.739 5.809 18.448 1.00 98.50 178 GLN A CA 1
ATOM 1347 C C . GLN A 1 178 ? -9.514 6.412 19.142 1.00 98.50 178 GLN A C 1
ATOM 1349 O O . GLN A 1 178 ? -8.617 6.904 18.469 1.00 98.50 178 GLN A O 1
ATOM 1354 N N . ALA A 1 179 ? -9.417 6.308 20.471 1.00 98.50 179 ALA A N 1
ATOM 1355 C CA . ALA A 1 179 ? -8.228 6.753 21.194 1.00 98.50 179 ALA A CA 1
ATOM 1356 C C . ALA A 1 179 ? -6.969 5.959 20.798 1.00 98.50 179 ALA A C 1
ATOM 1358 O O . ALA A 1 179 ? -5.885 6.541 20.709 1.00 98.50 179 ALA A O 1
ATOM 1359 N N . VAL A 1 180 ? -7.104 4.653 20.524 1.00 98.62 180 VAL A N 1
ATOM 1360 C CA . VAL A 1 180 ? -6.012 3.843 19.961 1.00 98.62 180 VAL A CA 1
ATOM 1361 C C . VAL A 1 180 ? -5.650 4.354 18.572 1.00 98.62 180 VAL A C 1
ATOM 1363 O O . VAL A 1 180 ? -4.486 4.673 18.353 1.00 98.62 180 VAL A O 1
ATOM 1366 N N . TYR A 1 181 ? -6.622 4.493 17.668 1.00 98.00 181 TYR A N 1
ATOM 1367 C CA . TYR A 1 181 ? -6.409 4.977 16.299 1.00 98.00 181 TYR A CA 1
ATOM 1368 C C . TYR A 1 181 ? -5.722 6.351 16.261 1.00 98.00 181 TYR A C 1
ATOM 1370 O O . TYR A 1 181 ? -4.709 6.533 15.587 1.00 98.00 181 TYR A O 1
ATOM 1378 N N . ASP A 1 182 ? -6.205 7.300 17.063 1.00 98.06 182 ASP A N 1
ATOM 1379 C CA . ASP A 1 182 ? -5.629 8.640 17.195 1.00 98.06 182 ASP A CA 1
ATOM 1380 C C . ASP A 1 182 ? -4.191 8.597 17.725 1.00 98.06 182 ASP A C 1
ATOM 1382 O O . ASP A 1 182 ? -3.375 9.465 17.405 1.00 98.06 182 ASP A O 1
ATOM 1386 N N . GLN A 1 183 ? -3.862 7.607 18.561 1.00 98.38 183 GLN A N 1
ATOM 1387 C CA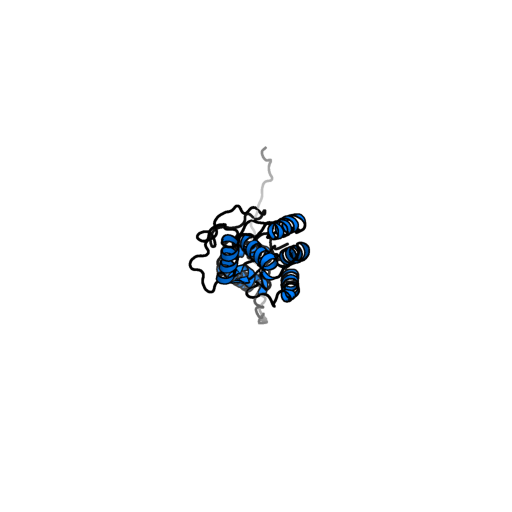 . GLN A 1 183 ? -2.492 7.380 19.001 1.00 98.38 183 GLN A CA 1
ATOM 1388 C C . GLN A 1 183 ? -1.633 6.788 17.881 1.00 98.38 183 GLN A C 1
ATOM 1390 O O . GLN A 1 183 ? -0.487 7.216 17.762 1.00 98.38 183 GLN A O 1
ATOM 1395 N N . VAL A 1 184 ? -2.157 5.873 17.051 1.00 97.75 184 VAL A N 1
ATOM 1396 C CA . VAL A 1 184 ? -1.439 5.355 15.869 1.00 97.75 184 VAL A CA 1
ATOM 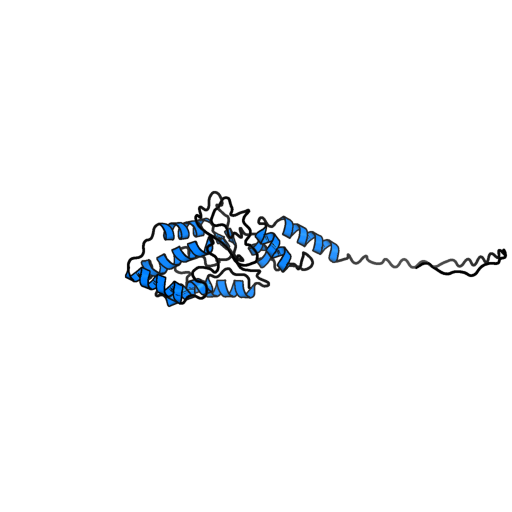1397 C C . VAL A 1 184 ? -0.998 6.515 14.987 1.00 97.75 184 VAL A C 1
ATOM 1399 O O . VAL A 1 184 ? 0.193 6.657 14.733 1.00 97.75 184 VAL A O 1
ATOM 1402 N N . MET A 1 185 ? -1.933 7.401 14.630 1.00 95.31 185 MET A N 1
ATOM 1403 C CA . MET A 1 185 ? -1.684 8.576 13.784 1.00 95.31 185 MET A CA 1
ATOM 1404 C C . MET A 1 185 ? -0.567 9.491 14.307 1.00 95.31 185 MET A C 1
ATOM 1406 O O . MET A 1 185 ? 0.044 10.218 13.530 1.00 95.31 185 MET A O 1
ATOM 1410 N N . LYS A 1 186 ? -0.307 9.491 15.621 1.00 96.38 186 LYS A N 1
ATOM 1411 C CA . LYS A 1 186 ? 0.750 10.299 16.249 1.00 96.38 186 LYS A CA 1
ATOM 1412 C C . LYS A 1 186 ? 2.116 9.620 16.258 1.00 96.38 186 LYS A C 1
ATOM 1414 O O . LYS A 1 186 ? 3.111 10.322 16.407 1.00 96.38 186 LYS A O 1
ATOM 1419 N N . ILE A 1 187 ? 2.159 8.287 16.222 1.00 96.31 187 ILE A N 1
ATOM 1420 C CA . ILE A 1 187 ? 3.398 7.516 16.418 1.00 96.31 187 ILE A CA 1
ATOM 1421 C C . ILE A 1 187 ? 3.879 6.800 15.157 1.00 96.31 187 ILE A C 1
ATOM 1423 O O . ILE A 1 187 ? 5.038 6.407 15.118 1.00 96.31 187 ILE A O 1
ATOM 1427 N N . SER A 1 188 ? 3.010 6.600 14.166 1.00 93.06 188 SER A N 1
ATOM 1428 C CA . SER A 1 188 ? 3.388 6.087 12.849 1.00 93.06 188 SER A CA 1
ATOM 1429 C C . SER A 1 188 ? 4.249 7.097 12.104 1.00 93.06 188 SER A C 1
ATOM 1431 O O . SER A 1 188 ? 4.009 8.300 12.231 1.00 93.06 188 SER A O 1
ATOM 1433 N N . THR A 1 189 ? 5.169 6.614 11.273 1.00 88.50 189 THR A N 1
ATOM 1434 C CA . THR A 1 189 ? 6.088 7.478 10.518 1.00 88.50 189 THR A CA 1
ATOM 1435 C C . THR A 1 189 ? 5.337 8.364 9.521 1.00 88.50 189 THR A C 1
ATOM 1437 O O . THR A 1 189 ? 5.470 9.583 9.555 1.00 88.50 189 THR A O 1
ATOM 1440 N N . GLU A 1 190 ? 4.483 7.755 8.693 1.00 85.00 190 GLU A N 1
ATOM 1441 C CA . GLU A 1 190 ? 3.786 8.418 7.576 1.00 85.00 190 GLU A CA 1
ATOM 1442 C C . GLU A 1 190 ? 2.250 8.399 7.726 1.00 85.00 190 GLU A C 1
ATOM 1444 O O . GLU A 1 190 ? 1.511 8.837 6.843 1.00 85.00 190 GLU A O 1
ATOM 1449 N N . GLY A 1 191 ? 1.730 7.864 8.836 1.00 90.06 191 GLY A N 1
ATOM 1450 C CA . GLY A 1 191 ? 0.312 7.509 8.937 1.00 90.06 191 GLY A CA 1
ATOM 1451 C C . GLY A 1 191 ? -0.022 6.265 8.103 1.00 90.06 191 GLY A C 1
ATOM 1452 O O . GLY A 1 191 ? 0.860 5.450 7.838 1.00 90.06 191 GLY A O 1
ATOM 1453 N N . PRO A 1 192 ? -1.284 6.106 7.663 1.00 90.50 192 PRO A N 1
ATOM 1454 C CA . PRO A 1 192 ? -1.677 5.016 6.772 1.00 90.50 192 PRO A CA 1
ATOM 1455 C C . PRO A 1 192 ? -0.905 5.006 5.442 1.00 90.50 192 PRO A C 1
ATOM 1457 O O . PRO A 1 192 ? -0.749 3.948 4.840 1.00 90.50 192 PRO A O 1
ATOM 1460 N N . CYS A 1 193 ? -0.463 6.175 4.959 1.00 87.00 193 CYS A N 1
ATOM 1461 C CA . CYS A 1 193 ? 0.399 6.367 3.787 1.00 87.00 193 CYS A CA 1
ATOM 1462 C C . CYS A 1 193 ? 0.821 7.851 3.689 1.00 87.00 193 CYS A C 1
ATOM 1464 O O . CYS A 1 193 ? 0.017 8.720 4.042 1.00 87.00 193 CYS A O 1
ATOM 1466 N N . CYS A 1 194 ? 1.997 8.141 3.097 1.00 80.81 194 CYS A N 1
ATOM 1467 C CA . CYS A 1 194 ? 2.489 9.498 2.761 1.00 80.81 194 CYS A CA 1
ATOM 1468 C C . CYS A 1 194 ? 1.421 10.362 2.056 1.00 80.81 194 CYS A C 1
ATOM 1470 O O . CYS A 1 194 ? 1.341 11.579 2.222 1.00 80.81 194 CYS A O 1
ATOM 1472 N N . CYS A 1 195 ? 0.588 9.721 1.234 1.00 77.94 195 CYS A N 1
ATOM 1473 C CA . CYS A 1 195 ? -0.425 10.344 0.398 1.00 77.94 195 CYS A CA 1
ATOM 1474 C C . CYS A 1 195 ? -1.816 9.821 0.749 1.00 77.94 195 CYS A C 1
ATOM 1476 O O . CYS A 1 195 ? -1.989 8.619 0.913 1.00 77.94 195 CYS A O 1
ATOM 1478 N N . LYS A 1 196 ? -2.847 10.679 0.721 1.00 80.56 196 LYS A N 1
ATOM 1479 C CA . LYS A 1 196 ? -4.258 10.257 0.847 1.00 80.56 196 LYS A CA 1
ATOM 1480 C C . LYS A 1 196 ? -4.803 9.631 -0.449 1.00 80.56 196 LYS A C 1
ATOM 1482 O O . LYS A 1 196 ? -5.754 10.135 -1.043 1.00 80.56 196 LYS A O 1
ATOM 1487 N N . CYS A 1 197 ? -4.150 8.572 -0.923 1.00 79.94 197 CYS A N 1
ATOM 1488 C CA . CYS A 1 197 ? -4.540 7.778 -2.091 1.00 79.94 197 CYS A CA 1
ATOM 1489 C C . CYS A 1 197 ? -5.318 6.515 -1.672 1.00 79.94 197 CYS A C 1
ATOM 1491 O O . CYS A 1 197 ? -5.637 6.336 -0.500 1.00 79.94 197 CYS A O 1
ATOM 1493 N N . TRP A 1 198 ? -5.614 5.611 -2.614 1.00 84.31 198 TRP A N 1
ATOM 1494 C CA . TRP A 1 198 ? -6.305 4.348 -2.312 1.00 84.31 198 TRP A CA 1
ATOM 1495 C C . TRP A 1 198 ? -5.630 3.546 -1.183 1.00 84.31 198 TRP A C 1
ATOM 1497 O O . TRP A 1 198 ? -6.338 2.977 -0.357 1.00 84.31 198 TRP A O 1
ATOM 1507 N N . HIS A 1 199 ? -4.290 3.538 -1.113 1.00 88.94 199 HIS A N 1
ATOM 1508 C CA . HIS A 1 199 ? -3.538 2.767 -0.114 1.00 88.94 199 HIS A CA 1
ATOM 1509 C C . HIS A 1 199 ? -3.743 3.306 1.298 1.00 88.94 199 HIS A C 1
ATOM 1511 O O . HIS A 1 199 ? -3.917 2.529 2.229 1.00 88.94 199 HIS A O 1
ATOM 1517 N N . TYR A 1 200 ? -3.843 4.632 1.439 1.00 89.12 200 TYR A N 1
ATOM 1518 C CA . TYR A 1 200 ? -4.210 5.274 2.701 1.00 89.12 200 TYR A CA 1
ATOM 1519 C C . TYR A 1 200 ? -5.523 4.706 3.235 1.00 89.12 200 TYR A C 1
ATOM 1521 O O . TYR A 1 200 ? -5.565 4.203 4.349 1.00 89.12 200 TYR A O 1
ATOM 1529 N N . TYR A 1 201 ? -6.573 4.714 2.411 1.00 88.69 201 TYR A N 1
ATOM 1530 C CA . TYR A 1 201 ? -7.907 4.265 2.813 1.00 88.69 201 TYR A CA 1
ATOM 1531 C C . TYR A 1 201 ? -7.997 2.746 3.025 1.00 88.69 201 TYR A C 1
ATOM 1533 O O . TYR A 1 201 ? -8.739 2.288 3.892 1.00 88.69 201 TYR A O 1
ATOM 1541 N N . VAL A 1 202 ? -7.218 1.952 2.279 1.00 92.31 202 VAL A N 1
ATOM 1542 C CA . VAL A 1 202 ? -7.039 0.521 2.576 1.00 92.31 202 VAL A CA 1
ATOM 1543 C C . VAL A 1 202 ? -6.440 0.347 3.971 1.00 92.31 202 VAL A C 1
ATOM 1545 O O . VAL A 1 202 ? -6.978 -0.408 4.781 1.00 92.31 202 VAL A O 1
ATOM 1548 N N . ASN A 1 203 ? -5.376 1.086 4.279 1.00 94.81 203 ASN A N 1
ATOM 1549 C CA . ASN A 1 203 ? -4.693 1.014 5.563 1.00 94.81 203 ASN A CA 1
ATOM 1550 C C . ASN A 1 203 ? -5.517 1.586 6.730 1.00 94.81 203 ASN A C 1
ATOM 1552 O O . ASN A 1 203 ? -5.384 1.071 7.842 1.00 94.81 203 ASN A O 1
ATOM 1556 N N . GLU A 1 204 ? -6.406 2.562 6.506 1.00 94.56 204 GLU A N 1
ATOM 1557 C CA . GLU A 1 204 ? -7.404 2.987 7.505 1.00 94.56 204 GLU A CA 1
ATOM 1558 C C . GLU A 1 204 ? -8.374 1.840 7.832 1.00 94.56 204 GLU A C 1
ATOM 1560 O O . GLU A 1 204 ? -8.572 1.499 9.002 1.00 94.56 204 GLU A O 1
ATOM 1565 N N . GLY A 1 205 ? -8.914 1.175 6.804 1.00 95.88 205 GLY A N 1
ATOM 1566 C CA . GLY A 1 205 ? -9.817 0.035 6.972 1.00 95.88 205 GLY A CA 1
ATOM 1567 C C . GLY A 1 205 ? -9.166 -1.141 7.695 1.00 95.88 205 GLY A C 1
ATOM 1568 O O . GLY A 1 205 ? -9.761 -1.712 8.614 1.00 95.88 205 GLY A O 1
ATOM 1569 N N . ILE A 1 206 ? -7.924 -1.468 7.333 1.00 97.75 206 ILE A N 1
ATOM 1570 C CA . ILE A 1 206 ? -7.140 -2.499 8.019 1.00 97.75 206 ILE A CA 1
ATOM 1571 C C . ILE A 1 206 ? -6.885 -2.094 9.472 1.00 97.75 206 ILE A C 1
ATOM 1573 O O . ILE A 1 206 ? -7.137 -2.889 10.371 1.00 97.75 206 ILE A O 1
ATOM 1577 N N . ALA A 1 207 ? -6.455 -0.860 9.742 1.00 97.88 207 ALA A N 1
ATOM 1578 C CA . ALA A 1 207 ? -6.226 -0.395 11.109 1.00 97.88 207 ALA A CA 1
ATOM 1579 C C . ALA A 1 207 ? -7.485 -0.503 11.975 1.00 97.88 207 ALA A C 1
ATOM 1581 O O . ALA A 1 207 ? -7.420 -1.034 13.085 1.00 97.88 207 ALA A O 1
ATOM 1582 N N . LYS A 1 208 ? -8.646 -0.083 11.456 1.00 97.88 208 LYS A N 1
ATOM 1583 C CA . LYS A 1 208 ? -9.929 -0.246 12.152 1.00 97.88 208 LYS A CA 1
ATOM 1584 C C . LYS A 1 208 ? -10.225 -1.713 12.453 1.00 97.88 208 LYS A C 1
ATOM 1586 O O . LYS A 1 208 ? -10.636 -2.021 13.564 1.00 97.88 208 LYS A O 1
ATOM 1591 N N . LYS A 1 209 ? -9.987 -2.623 11.504 1.00 97.56 209 LYS A N 1
ATOM 1592 C CA . LYS A 1 209 ? -10.153 -4.074 11.695 1.00 97.56 209 LYS A CA 1
ATOM 1593 C C . LYS A 1 209 ? -9.217 -4.617 12.775 1.00 97.56 209 LYS A C 1
ATOM 1595 O O . LYS A 1 209 ? -9.663 -5.350 13.649 1.00 97.56 209 LYS A O 1
ATOM 1600 N N . LEU A 1 210 ? -7.938 -4.247 12.735 1.00 98.19 210 LEU A N 1
ATOM 1601 C CA . LEU A 1 210 ? -6.933 -4.681 13.706 1.00 98.19 210 LEU A CA 1
ATOM 1602 C C . LEU A 1 210 ? -7.288 -4.230 15.127 1.00 98.19 210 LEU A C 1
ATOM 1604 O O . LEU A 1 210 ? -7.174 -5.010 16.072 1.00 98.19 210 LEU A O 1
ATOM 1608 N N . VAL A 1 211 ? -7.746 -2.988 15.282 1.00 98.12 211 VAL A N 1
ATOM 1609 C CA . VAL A 1 211 ? -8.179 -2.457 16.579 1.00 98.12 211 VAL A CA 1
ATOM 1610 C C . VAL A 1 211 ? -9.472 -3.134 17.042 1.00 98.12 211 VAL A C 1
ATOM 1612 O O . VAL A 1 211 ? -9.520 -3.628 18.165 1.00 98.12 211 VAL A O 1
ATOM 1615 N N . HIS A 1 212 ? -10.493 -3.187 16.182 1.00 96.75 212 HIS A N 1
ATOM 1616 C CA . HIS A 1 212 ? -11.838 -3.648 16.536 1.00 96.75 212 HIS A CA 1
ATOM 1617 C C . HIS A 1 212 ? -11.921 -5.165 16.763 1.00 96.75 212 HIS A C 1
ATOM 1619 O O . HIS A 1 212 ? -12.441 -5.613 17.782 1.00 96.75 212 HIS A O 1
ATOM 1625 N N . ASP A 1 213 ? -11.371 -5.963 15.843 1.00 96.06 213 ASP A N 1
ATOM 1626 C CA . ASP A 1 213 ? -11.558 -7.421 15.837 1.00 96.06 213 ASP A CA 1
ATOM 1627 C C . ASP A 1 213 ? -10.397 -8.164 16.509 1.00 96.06 213 ASP A C 1
ATOM 1629 O O . ASP A 1 213 ? -10.589 -9.246 17.064 1.00 96.06 213 ASP A O 1
ATOM 1633 N N . TYR A 1 214 ? -9.186 -7.600 16.450 1.00 96.69 214 TYR A N 1
ATOM 1634 C CA . TYR A 1 214 ? -7.961 -8.257 16.923 1.00 96.69 214 TYR A CA 1
ATOM 1635 C C . TYR A 1 214 ? -7.370 -7.610 18.182 1.00 96.69 214 TYR A C 1
ATOM 1637 O O . TYR A 1 214 ? -6.379 -8.111 18.715 1.00 96.69 214 TYR A O 1
ATOM 1645 N N . GLY A 1 215 ? -7.962 -6.518 18.679 1.00 97.06 215 GLY A N 1
ATOM 1646 C CA . GLY A 1 215 ? -7.527 -5.845 19.905 1.00 97.06 215 GLY A CA 1
ATOM 1647 C C . GLY A 1 215 ? -6.112 -5.268 19.827 1.00 97.06 215 GLY A C 1
ATOM 1648 O O . GLY A 1 215 ? -5.434 -5.159 20.852 1.00 97.06 215 GLY A O 1
ATOM 1649 N N . TYR A 1 216 ? -5.632 -4.936 18.625 1.00 98.38 216 TYR A N 1
ATOM 1650 C CA . TYR A 1 216 ? -4.295 -4.377 18.451 1.00 98.38 216 TYR A CA 1
ATOM 1651 C C . TYR A 1 216 ? -4.176 -3.017 19.138 1.00 98.38 216 TYR A C 1
ATOM 1653 O O . TYR A 1 216 ? -5.062 -2.168 19.057 1.00 98.38 216 TYR A O 1
ATOM 1661 N N . ASN A 1 217 ? -3.030 -2.789 19.777 1.00 98.50 217 ASN A N 1
ATOM 1662 C CA . ASN A 1 217 ? -2.688 -1.484 20.331 1.00 98.50 217 ASN A CA 1
ATOM 1663 C C . ASN A 1 217 ? -2.032 -0.571 19.283 1.00 98.50 217 ASN A C 1
ATOM 1665 O O . ASN A 1 217 ? -1.651 -1.001 18.192 1.00 98.50 217 ASN A O 1
ATOM 1669 N N . ALA A 1 218 ? -1.820 0.693 19.660 1.00 98.44 218 ALA A N 1
ATOM 1670 C CA . ALA A 1 218 ? -1.342 1.707 18.732 1.00 98.44 218 ALA A CA 1
ATOM 1671 C C . ALA A 1 218 ? 0.008 1.362 18.075 1.00 98.44 218 ALA A C 1
ATOM 1673 O O . ALA A 1 218 ? 0.205 1.619 16.892 1.00 98.44 218 ALA A O 1
ATOM 1674 N N . LYS A 1 219 ? 0.936 0.745 18.821 1.00 98.25 219 LYS A N 1
ATOM 1675 C CA . LYS A 1 219 ? 2.264 0.378 18.302 1.00 98.25 219 LYS A CA 1
ATOM 1676 C C . LYS A 1 219 ? 2.185 -0.749 17.278 1.00 98.25 219 LYS A C 1
ATOM 1678 O O . LYS A 1 219 ? 2.942 -0.740 16.318 1.00 98.25 219 LYS A O 1
ATOM 1683 N N . GLN A 1 220 ? 1.286 -1.711 17.483 1.00 98.19 220 GLN A N 1
ATOM 1684 C CA . GLN A 1 220 ? 1.114 -2.835 16.559 1.00 98.19 220 GLN A CA 1
ATOM 1685 C C . GLN A 1 220 ? 0.527 -2.375 15.222 1.00 98.19 220 GLN A C 1
ATOM 1687 O O . GLN A 1 220 ? 0.974 -2.835 14.174 1.00 98.19 220 GLN A O 1
ATOM 1692 N N . VAL A 1 221 ? -0.434 -1.446 15.257 1.00 98.19 221 VAL A N 1
ATOM 1693 C CA . VAL A 1 221 ? -1.001 -0.853 14.036 1.00 98.19 221 VAL A CA 1
ATOM 1694 C C . VAL A 1 221 ? 0.012 0.063 13.347 1.00 98.19 221 VAL A C 1
ATOM 1696 O O . VAL A 1 221 ? 0.159 -0.021 12.134 1.00 98.19 221 VAL A O 1
ATOM 1699 N N . ALA A 1 222 ? 0.758 0.881 14.098 1.00 97.44 222 ALA A N 1
ATOM 1700 C CA . ALA A 1 222 ? 1.795 1.740 13.522 1.00 97.44 222 ALA A CA 1
ATOM 1701 C C . ALA A 1 222 ? 2.875 0.911 12.816 1.00 97.44 222 ALA A C 1
ATOM 1703 O O . ALA A 1 222 ? 3.201 1.185 11.668 1.00 97.44 222 ALA A O 1
ATOM 1704 N N . HIS A 1 223 ? 3.333 -0.169 13.459 1.00 96.31 223 HIS A N 1
ATOM 1705 C CA . HIS A 1 223 ? 4.266 -1.108 12.845 1.00 96.31 223 HIS A CA 1
ATOM 1706 C C . HIS A 1 223 ? 3.696 -1.732 11.564 1.00 96.31 223 HIS A C 1
ATOM 1708 O O . HIS A 1 223 ? 4.425 -1.860 10.586 1.00 96.31 223 HIS A O 1
ATOM 1714 N N . PHE A 1 224 ? 2.407 -2.105 11.544 1.00 96.75 224 PHE A N 1
ATOM 1715 C CA . PHE A 1 224 ? 1.768 -2.599 10.321 1.00 96.75 224 PHE A CA 1
ATOM 1716 C C . PHE A 1 224 ? 1.832 -1.555 9.200 1.00 96.75 224 PHE A C 1
ATOM 1718 O O . PHE A 1 224 ? 2.265 -1.891 8.102 1.00 96.75 224 PHE A O 1
ATOM 1725 N N . TRP A 1 225 ? 1.460 -0.300 9.473 1.00 95.69 225 TRP A N 1
ATOM 1726 C CA . TRP A 1 225 ? 1.543 0.769 8.476 1.00 95.69 225 TRP A CA 1
ATOM 1727 C C . TRP A 1 225 ? 2.966 0.956 7.953 1.00 95.69 225 TRP A C 1
ATOM 1729 O O . TRP A 1 225 ? 3.146 0.932 6.737 1.00 95.69 225 TRP A O 1
ATOM 1739 N N . ASP A 1 226 ? 3.959 1.023 8.845 1.00 92.00 226 ASP A N 1
ATOM 1740 C CA . ASP A 1 226 ? 5.366 1.214 8.480 1.00 92.00 226 ASP A CA 1
ATOM 1741 C C . ASP A 1 226 ? 5.890 0.091 7.557 1.00 92.00 226 ASP A C 1
ATOM 1743 O O . ASP A 1 226 ? 6.640 0.364 6.625 1.00 92.00 226 ASP A O 1
ATOM 1747 N N . VAL A 1 227 ? 5.489 -1.173 7.767 1.00 92.69 227 VAL A N 1
ATOM 1748 C CA . VAL A 1 227 ? 5.932 -2.294 6.905 1.00 92.69 227 VAL A CA 1
ATOM 1749 C C . VAL A 1 227 ? 5.039 -2.533 5.684 1.00 92.69 227 VAL A C 1
ATOM 1751 O O . VAL A 1 227 ? 5.446 -3.227 4.755 1.00 92.69 227 VAL A O 1
ATOM 1754 N N . SER A 1 228 ? 3.824 -1.980 5.677 1.00 92.50 228 SER A N 1
ATOM 1755 C CA . SER A 1 228 ? 2.886 -2.039 4.546 1.00 92.50 228 SER A CA 1
ATOM 1756 C C . SER A 1 228 ? 3.136 -0.955 3.496 1.00 92.50 228 SER A C 1
ATOM 1758 O O . SER A 1 228 ? 2.342 -0.810 2.563 1.00 92.50 228 SER A O 1
ATOM 1760 N N . ASP A 1 229 ? 4.192 -0.161 3.664 1.00 87.12 229 ASP A N 1
ATOM 1761 C CA . ASP A 1 229 ? 4.480 0.961 2.790 1.00 87.12 229 ASP A CA 1
ATOM 1762 C C . ASP A 1 229 ? 4.766 0.525 1.341 1.00 87.12 229 ASP A C 1
ATOM 1764 O O . ASP A 1 229 ? 5.288 -0.562 1.067 1.00 87.12 229 ASP A O 1
ATOM 1768 N N . ILE A 1 230 ? 4.391 1.412 0.420 1.00 85.81 230 ILE A N 1
ATOM 1769 C CA . ILE A 1 230 ? 4.498 1.267 -1.031 1.00 85.81 230 ILE A CA 1
ATOM 1770 C C . ILE A 1 230 ? 5.293 2.415 -1.672 1.00 85.81 230 ILE A C 1
ATOM 1772 O O . ILE A 1 230 ? 5.125 2.677 -2.870 1.00 85.81 230 ILE A O 1
ATOM 1776 N N . CYS A 1 231 ? 6.090 3.164 -0.907 1.00 78.75 231 CYS A N 1
ATOM 1777 C CA . CYS A 1 231 ? 6.955 4.204 -1.459 1.00 78.75 231 CYS A CA 1
ATOM 1778 C C . CYS A 1 231 ? 8.101 3.592 -2.279 1.00 78.75 231 CYS A C 1
ATOM 1780 O O . CYS A 1 231 ? 8.493 2.449 -2.072 1.00 78.75 231 CYS A O 1
ATOM 1782 N N . GLY A 1 232 ? 8.623 4.351 -3.244 1.00 73.12 232 GLY A N 1
ATOM 1783 C CA . GLY A 1 232 ? 9.860 3.991 -3.936 1.00 73.12 232 GLY A CA 1
ATOM 1784 C C . GLY A 1 232 ? 10.933 4.987 -3.531 1.00 73.12 232 GLY A C 1
ATOM 1785 O O . GLY A 1 232 ? 10.914 6.103 -4.038 1.00 73.12 232 GLY A O 1
ATOM 1786 N N . ILE A 1 233 ? 11.813 4.643 -2.596 1.00 61.16 233 ILE A N 1
ATOM 1787 C CA . ILE A 1 233 ? 12.824 5.579 -2.075 1.00 61.16 233 ILE A CA 1
ATOM 1788 C C . ILE A 1 233 ? 14.129 5.462 -2.875 1.00 61.16 233 ILE A C 1
ATOM 1790 O O . ILE A 1 233 ? 14.492 4.343 -3.304 1.00 61.16 233 ILE A O 1
#

pLDDT: mean 77.47, std 21.87, range [28.69, 98.62]

Sequence (233 aa):
MEIPIRYLLAGGLSAVAIISLVFFIGYHTSAVSENSPTQTSDSKLLEIYNSIPTQTGKNIFLAQSDKLTKPVDPELVDLDSQIISCSPNVDGLLTSSPNIGGSCTGPSVSLSSTSGKYLGGQCCGVLKNTTEYHEHLEKLRQYSDIPDIPLNPYKTPVDIAKKWIDYDSKTTLNTSEQAVYDQVMKISTEGPCCCKCWHYYVNEGIAKKLVHDYGYNAKQVAHFWDVSDICGI